Protein AF-A0A5J4XC75-F1 (afdb_monomer)

Secondary structure (DSSP, 8-state):
-----------------------------------HHHHHHHHHHHHHHHH-------SHHHHHHHHHHHHHT-SS-HHHHHHHHHHHHHHHHHHHHGGGS-TT-HHHHHHHHHHHHHHHHHHHHHHHHHHHHHHHHHHTT--PPTT-----TTHHHHHHHHHHHHHHHHHHTTS-THHHHHHHHHHTT--HHHHHHHHHHHHHHHHHHHHHHHHHTT-S-HHHHHHHHHHHHHHHHHHHHHHHHHHHHH--HHHHHHHHHHHHHHHHHHHHHHHHHHHHHHHHTT-TT----S----

Foldseek 3Di:
DDDDDDDDDDDDDDDDDDDDDDDDDDDDDDDDPDDPVVVVVVVVVVVVCVVDPPDPQPDPLSVVLVVVVVQVPPPDNVVVVVLVVVLLVLVLCLLLVLVVDDPPDPVNVVSVCVNVVVVVVSLVVVLVVVQVVLVSCVVSPNDDDFQDQRSDPVCSVVVVVVLVVLQVVCVVVVNHSLVVQQVVSVVSRHDSVVSVVVSVVVCVSVVVSVLVSCVSVVPDDPVVSVVVVVVVVVVVVVVVVVVVVVCVVPVDPVVVVVVVVVVVVVVVVVVVVVVVVVVVVCVVVVVPPPDPPPDDDD

Sequence (298 aa):
SEQAEPHSPVLTLHRLSQGAGLPASDAPPSSELVPADADLQNSFSRYEQTGVSQQRPSTPEEKHLQQLLAKESKQVPPAKLGILLLLFAGVLATDLGKDYVRCNSVAYWGIVLSIIPFILVITLAVRAHLVKKFHKQAGAGYCWQEGDIQWTERNSLVYPAVSSLAGLVAGMFGVGGGIVKGPLMLEMGVLPDVAAATSATMILFTSASASLVYLSFGGISADYAVALLLLGFVVTLAGQGSTYWLMSRLQRRSVVIIAMASLMLLATAVMYYESIITFLNALHHHTLTERGHVCTHR

pLDDT: mean 72.09, std 20.01, range [24.17, 95.19]

Solvent-accessible surface area (backbone atoms only — not comparable to full-atom values): 18051 Å² total; per-residue (Å²): 138,82,92,87,92,87,81,88,86,88,84,90,88,89,84,91,85,84,90,87,89,84,85,93,79,84,87,83,80,95,85,76,90,73,62,74,63,58,58,51,53,51,49,49,53,48,51,52,49,75,73,50,76,86,65,77,69,84,48,77,54,50,50,51,38,52,53,50,51,63,55,66,68,42,93,72,51,65,70,62,52,50,54,52,50,49,52,49,50,52,54,42,49,46,59,54,50,48,74,83,38,62,85,91,35,73,66,34,53,46,46,64,55,47,51,55,61,53,52,49,53,50,50,52,53,51,41,56,51,47,39,57,48,39,55,54,39,63,75,46,69,61,83,80,58,94,42,63,82,77,53,42,81,64,52,55,51,50,54,58,51,53,53,48,54,51,35,51,53,24,54,75,70,68,69,47,50,64,73,59,49,54,59,52,39,49,75,71,47,32,50,65,70,60,50,49,55,52,50,53,54,50,49,52,53,54,51,50,43,51,52,52,46,48,56,70,68,60,80,55,59,68,68,58,55,50,52,51,49,54,52,50,49,52,52,48,52,50,50,53,49,52,49,51,53,51,46,72,74,63,78,46,78,67,54,60,56,52,53,52,51,52,52,52,51,50,52,50,51,53,52,50,51,52,50,49,53,53,49,54,52,35,62,75,66,72,54,84,76,72,71,82,64,93,73,75,82,130

Radius of gyration: 30.94 Å; Cα contacts (8 Å, |Δi|>4): 101; chains: 1; bounding box: 52×92×94 Å

Mean predicted aligned error: 15.45 Å

Structure (mmCIF, N/CA/C/O backbone):
data_AF-A0A5J4XC75-F1
#
_entry.id   AF-A0A5J4XC75-F1
#
loop_
_atom_site.group_PDB
_atom_site.id
_atom_site.type_symbol
_atom_site.label_atom_id
_atom_site.label_alt_id
_atom_site.label_comp_id
_atom_site.label_asym_id
_atom_site.label_entity_id
_atom_site.label_seq_id
_atom_site.pdbx_PDB_ins_code
_atom_site.Cartn_x
_atom_site.Cartn_y
_atom_site.Cartn_z
_atom_site.occupancy
_atom_site.B_iso_or_equiv
_atom_site.auth_seq_id
_atom_site.auth_comp_id
_atom_site.auth_asym_id
_atom_site.auth_atom_id
_atom_site.pdbx_PDB_model_num
ATOM 1 N N . SER A 1 1 ? -14.904 77.341 22.911 1.00 31.95 1 SER A N 1
ATOM 2 C CA . SER A 1 1 ? -15.398 76.937 21.583 1.00 31.95 1 SER A CA 1
ATOM 3 C C . SER A 1 1 ? -14.521 75.787 21.125 1.00 31.95 1 SER A C 1
ATOM 5 O O . SER A 1 1 ? -13.315 75.950 21.137 1.00 31.95 1 SER A O 1
ATOM 7 N N . GLU A 1 2 ? -14.965 74.580 20.809 1.00 29.48 2 GLU A N 1
ATOM 8 C CA . GLU A 1 2 ? -16.278 73.950 20.638 1.00 29.48 2 GLU A CA 1
ATOM 9 C C . GLU A 1 2 ? -16.020 72.413 20.626 1.00 29.48 2 GLU A C 1
ATOM 11 O O . GLU A 1 2 ? -14.868 71.993 20.527 1.00 29.48 2 GLU A O 1
ATOM 16 N N . GLN A 1 3 ? -17.064 71.595 20.791 1.00 27.41 3 GLN A N 1
ATOM 17 C CA . GLN A 1 3 ? -17.101 70.130 21.028 1.00 27.41 3 GLN A CA 1
ATOM 18 C C . GLN A 1 3 ? -16.410 69.185 20.011 1.00 27.41 3 GLN A C 1
ATOM 20 O O . GLN A 1 3 ? -16.396 69.495 18.825 1.00 27.41 3 GLN A O 1
ATOM 25 N N . ALA A 1 4 ? -16.018 67.965 20.457 1.00 28.94 4 ALA A N 1
ATOM 26 C CA . ALA A 1 4 ? -16.587 66.664 20.004 1.00 28.94 4 ALA A CA 1
ATOM 27 C C . ALA A 1 4 ? -15.940 65.390 20.646 1.00 28.94 4 ALA A C 1
ATOM 29 O O . ALA A 1 4 ? -14.729 65.220 20.604 1.00 28.94 4 ALA A O 1
ATOM 30 N N . GLU A 1 5 ? -16.824 64.524 21.178 1.00 30.95 5 GLU A N 1
ATOM 31 C CA . GLU A 1 5 ? -16.833 63.062 21.484 1.00 30.95 5 GLU A CA 1
ATOM 32 C C . GLU A 1 5 ? -15.743 62.267 22.268 1.00 30.95 5 GLU A C 1
ATOM 34 O O . GLU A 1 5 ? -14.555 62.567 22.184 1.00 30.95 5 GLU A O 1
ATOM 39 N N . PRO A 1 6 ? -16.144 61.208 23.037 1.00 36.56 6 PRO A N 1
ATOM 40 C CA . PRO A 1 6 ? -15.339 60.606 24.107 1.00 36.56 6 PRO A CA 1
ATOM 41 C C . PRO A 1 6 ? -14.957 59.112 23.941 1.00 36.56 6 PRO A C 1
ATOM 43 O O . PRO A 1 6 ? -15.560 58.338 23.201 1.00 36.56 6 PRO A O 1
ATOM 46 N N . HIS A 1 7 ? -13.954 58.712 24.730 1.00 28.23 7 HIS A N 1
ATOM 47 C CA . HIS A 1 7 ? -13.399 57.363 24.901 1.00 28.23 7 HIS A CA 1
ATOM 48 C C . HIS A 1 7 ? -14.163 56.492 25.941 1.00 28.23 7 HIS A C 1
ATOM 50 O O . HIS A 1 7 ? -14.820 57.020 26.834 1.00 28.23 7 HIS A O 1
ATOM 56 N N . SER A 1 8 ? -14.001 55.159 25.823 1.00 27.62 8 SER A N 1
ATOM 57 C CA . SER A 1 8 ? -14.309 54.020 26.741 1.00 27.62 8 SER A CA 1
ATOM 58 C C . SER A 1 8 ? -13.960 54.211 28.243 1.00 27.62 8 SER A C 1
ATOM 60 O O . SER A 1 8 ? -13.335 55.219 28.562 1.00 27.62 8 SER A O 1
ATOM 62 N N . PRO A 1 9 ? -14.131 53.221 29.172 1.00 39.16 9 PRO A N 1
ATOM 63 C CA . PRO A 1 9 ? -14.909 51.960 29.215 1.00 39.16 9 PRO A CA 1
ATOM 64 C C . PRO A 1 9 ? -15.831 51.836 30.468 1.00 39.16 9 PRO A C 1
ATOM 66 O O . PRO A 1 9 ? -15.693 52.561 31.450 1.00 39.16 9 PRO A O 1
ATOM 69 N N . VAL A 1 10 ? -16.751 50.861 30.468 1.00 30.03 10 VAL A N 1
ATOM 70 C CA . VAL A 1 10 ? -17.743 50.624 31.540 1.00 30.03 10 VAL A CA 1
ATOM 71 C C . VAL A 1 10 ? -17.295 49.530 32.520 1.00 30.03 10 VAL A C 1
ATOM 73 O O . VAL A 1 10 ? -17.046 48.386 32.146 1.00 30.03 10 VAL A O 1
ATOM 76 N N . LEU A 1 11 ? -17.238 49.931 33.791 1.00 31.02 11 LEU A N 1
ATOM 77 C CA . LEU A 1 11 ? -17.169 49.144 35.024 1.00 31.02 11 LEU A CA 1
ATOM 78 C C . LEU A 1 11 ? -18.590 48.687 35.434 1.00 31.02 11 LEU A C 1
ATOM 80 O O . LEU A 1 11 ? -19.562 49.301 34.998 1.00 31.02 11 LEU A O 1
ATOM 84 N N . THR A 1 12 ? -18.688 47.744 36.383 1.00 30.19 12 THR A N 1
ATOM 85 C CA . THR A 1 12 ? -19.736 47.584 37.435 1.00 30.19 12 THR A CA 1
ATOM 86 C C . THR A 1 12 ? -20.436 46.219 37.428 1.00 30.19 12 THR A C 1
ATOM 88 O O . THR A 1 12 ? -21.277 45.962 36.578 1.00 30.19 12 THR A O 1
ATOM 91 N N . LEU A 1 13 ? -20.181 45.394 38.456 1.00 30.31 13 LEU A N 1
ATOM 92 C CA . LEU A 1 13 ? -21.242 44.930 39.370 1.00 30.31 13 LEU A CA 1
ATOM 93 C C . LEU A 1 13 ? -20.673 44.172 40.578 1.00 30.31 13 LEU A C 1
ATOM 95 O O . LEU A 1 13 ? -20.454 42.966 40.576 1.00 30.31 13 LEU A O 1
ATOM 99 N N . HIS A 1 14 ? -20.474 44.947 41.641 1.00 28.53 14 HIS A N 1
ATOM 100 C CA . HIS A 1 14 ? -20.338 44.517 43.023 1.00 28.53 14 HIS A CA 1
ATOM 101 C C . HIS A 1 14 ? -21.704 44.735 43.687 1.00 28.53 14 HIS A C 1
ATOM 103 O O . HIS A 1 14 ? -22.155 45.878 43.720 1.00 28.53 14 HIS A O 1
ATOM 109 N N . ARG A 1 15 ? -22.352 43.670 44.180 1.00 29.06 15 ARG A N 1
ATOM 110 C CA . ARG A 1 15 ? -23.374 43.620 45.258 1.00 29.06 15 ARG A CA 1
ATOM 111 C C . ARG A 1 15 ? -24.341 42.470 44.995 1.00 29.06 15 ARG A C 1
ATOM 113 O O . ARG A 1 15 ? -25.255 42.645 44.211 1.00 29.06 15 ARG A O 1
ATOM 120 N N . LEU A 1 16 ? -24.188 41.370 45.726 1.00 29.28 16 LEU A N 1
ATOM 121 C CA . LEU A 1 16 ? -25.286 40.661 46.396 1.00 29.28 16 LEU A CA 1
ATOM 122 C C . LEU A 1 16 ? -24.654 39.786 47.493 1.00 29.28 16 LEU A C 1
ATOM 124 O O . LEU A 1 16 ? -24.304 38.633 47.280 1.00 29.28 16 LEU A O 1
ATOM 128 N N . SER A 1 17 ? -24.449 40.386 48.665 1.00 29.89 17 SER A N 1
ATOM 129 C CA . SER A 1 17 ? -24.145 39.688 49.915 1.00 29.89 17 SER A CA 1
ATOM 130 C C . SER A 1 17 ? -24.965 40.360 51.008 1.00 29.89 17 SER A C 1
ATOM 132 O O . SER A 1 17 ? -24.701 41.515 51.339 1.00 29.89 17 SER A O 1
ATOM 134 N N . GLN A 1 18 ? -25.990 39.660 51.501 1.00 29.69 18 GLN A N 1
ATOM 135 C CA . GLN A 1 18 ? -26.520 39.789 52.860 1.00 29.69 18 GLN A CA 1
ATOM 136 C C . GLN A 1 18 ? -27.475 38.621 53.175 1.00 29.69 18 GLN A C 1
ATOM 138 O O . GLN A 1 18 ? -28.507 38.472 52.531 1.00 29.69 18 GLN A O 1
ATOM 143 N N . GLY A 1 19 ? -27.126 37.858 54.218 1.00 25.52 19 GLY A N 1
ATOM 144 C CA . GLY A 1 19 ? -28.068 37.406 55.249 1.00 25.52 19 GLY A CA 1
ATOM 145 C C . GLY A 1 19 ? -28.664 35.996 55.153 1.00 25.52 19 GLY A C 1
ATOM 146 O O . GLY A 1 19 ? -29.695 35.821 54.521 1.00 25.52 19 GLY A O 1
ATOM 147 N N . ALA A 1 20 ? -28.097 35.043 55.906 1.00 30.00 20 ALA A N 1
ATOM 148 C CA . ALA A 1 20 ? -28.812 34.147 56.840 1.00 30.00 20 ALA A CA 1
ATOM 149 C C . ALA A 1 20 ? -27.798 33.192 57.507 1.00 30.00 20 ALA A C 1
ATOM 151 O O . ALA A 1 20 ? -27.082 32.474 56.817 1.00 30.00 20 ALA A O 1
ATOM 152 N N . GLY A 1 21 ? -27.686 33.238 58.839 1.00 24.17 21 GLY A N 1
ATOM 153 C CA . GLY A 1 21 ? -26.683 32.500 59.619 1.00 24.17 21 GLY A CA 1
ATOM 154 C C . GLY A 1 21 ? -27.161 31.171 60.211 1.00 24.17 21 GLY A C 1
ATOM 155 O O . GLY A 1 21 ? -28.353 30.886 60.154 1.00 24.17 21 GLY A O 1
ATOM 156 N N . LEU A 1 22 ? -26.208 30.412 60.787 1.00 27.11 22 LEU A N 1
ATOM 157 C CA . LEU A 1 22 ? -26.272 29.446 61.920 1.00 27.11 22 LEU A CA 1
ATOM 158 C C . LEU A 1 22 ? -25.009 28.529 61.908 1.00 27.11 22 LEU A C 1
ATOM 160 O O . LEU A 1 22 ? -24.337 28.476 60.882 1.00 27.11 22 LEU A O 1
ATOM 164 N N . PRO A 1 23 ? -24.611 27.875 63.024 1.00 34.16 23 PRO A N 1
ATOM 165 C CA . PRO A 1 23 ? -23.667 28.368 64.029 1.00 34.16 23 PRO A CA 1
ATOM 166 C C . PRO A 1 23 ? -22.318 27.606 64.057 1.00 34.16 23 PRO A C 1
ATOM 168 O O . PRO A 1 23 ? -22.129 26.586 63.403 1.00 34.16 23 PRO A O 1
ATOM 171 N N . ALA A 1 24 ? -21.376 28.125 64.848 1.00 36.81 24 ALA A N 1
ATOM 172 C CA . ALA A 1 24 ? -20.059 27.547 65.104 1.00 36.81 24 ALA A CA 1
ATOM 173 C C . ALA A 1 24 ? -20.116 26.251 65.940 1.00 36.81 24 ALA A C 1
ATOM 175 O O . ALA A 1 24 ? -20.829 26.207 66.940 1.00 36.81 24 ALA A O 1
ATOM 176 N N . SER A 1 25 ? -19.300 25.254 65.578 1.00 28.52 25 SER A N 1
ATOM 177 C CA . SER A 1 25 ? -18.786 24.225 66.495 1.00 28.52 25 SER A CA 1
ATOM 178 C C . SER A 1 25 ? -17.464 23.672 65.947 1.00 28.52 25 SER A C 1
ATOM 180 O O . SER A 1 25 ? -17.422 23.112 64.856 1.00 28.52 25 SER A O 1
ATOM 182 N N . ASP A 1 26 ? -16.408 23.896 66.724 1.00 26.55 26 ASP A N 1
ATOM 183 C CA . ASP A 1 26 ? -15.253 23.023 66.956 1.00 26.55 26 ASP A CA 1
ATOM 184 C C . ASP A 1 26 ? -14.354 22.593 65.784 1.00 26.55 26 ASP A C 1
ATOM 186 O O . ASP A 1 26 ? -14.615 21.653 65.037 1.00 26.55 26 ASP A O 1
ATOM 190 N N . ALA A 1 27 ? -13.179 23.224 65.739 1.00 33.72 27 ALA A N 1
ATOM 191 C CA . ALA A 1 27 ? -11.975 22.634 65.167 1.00 33.72 27 ALA A CA 1
ATOM 192 C C . ALA A 1 27 ? -11.398 21.561 66.110 1.00 33.72 27 ALA A C 1
ATOM 194 O O . ALA A 1 27 ? -11.366 21.767 67.326 1.00 33.72 27 ALA A O 1
ATOM 195 N N . PRO A 1 28 ? -10.832 20.477 65.557 1.00 33.53 28 PRO A N 1
ATOM 196 C CA . PRO A 1 28 ? -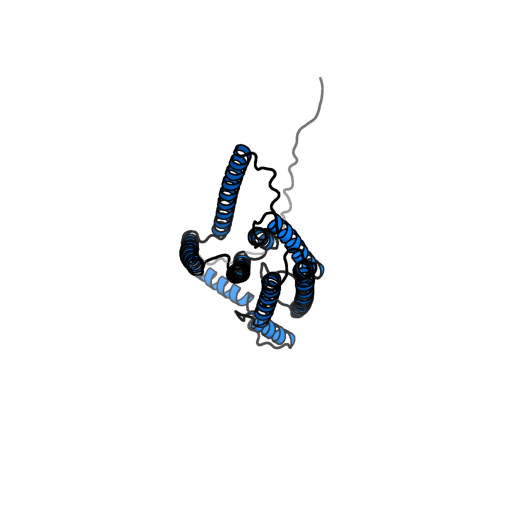9.607 19.907 66.119 1.00 33.53 28 PRO A CA 1
ATOM 197 C C . PRO A 1 28 ? -8.595 19.592 64.977 1.00 33.53 28 PRO A C 1
ATOM 199 O O . PRO A 1 28 ? -8.824 19.983 63.834 1.00 33.53 28 PRO A O 1
ATOM 202 N N . PRO A 1 29 ? -7.396 19.049 65.248 1.00 31.11 29 PRO A N 1
ATOM 203 C CA . PRO A 1 29 ? -6.154 19.809 65.210 1.00 31.11 29 PRO A CA 1
ATOM 204 C C . PRO A 1 29 ? -5.256 19.428 64.021 1.00 31.11 29 PRO A C 1
ATOM 206 O O . PRO A 1 29 ? -5.434 18.420 63.345 1.00 31.11 29 PRO A O 1
ATOM 209 N N . SER A 1 30 ? -4.218 20.231 63.814 1.00 32.50 30 SER A N 1
ATOM 210 C CA . SER A 1 30 ? -3.045 19.904 63.005 1.00 32.50 30 SER A CA 1
ATOM 211 C C . SER A 1 30 ? -2.385 18.587 63.440 1.00 32.50 30 SER A C 1
ATOM 213 O O . SER A 1 30 ? -1.922 18.511 64.577 1.00 32.50 30 SER A O 1
ATOM 215 N N . SER A 1 31 ? -2.289 17.595 62.547 1.00 29.83 31 SER A N 1
ATOM 216 C CA . SER A 1 31 ? -1.114 16.723 62.309 1.00 29.83 31 SER A CA 1
ATOM 217 C C . SER A 1 31 ? -1.502 15.453 61.538 1.00 29.83 31 SER A C 1
ATOM 219 O O . SER A 1 31 ? -2.140 14.573 62.085 1.00 29.83 31 SER A O 1
ATOM 221 N N . GLU A 1 32 ? -1.109 15.372 60.265 1.00 29.47 32 GLU A N 1
ATOM 222 C CA . GLU A 1 32 ? -0.373 14.239 59.674 1.00 29.47 32 GLU A CA 1
ATOM 223 C C . GLU A 1 32 ? -0.117 14.558 58.192 1.00 29.47 32 GLU A C 1
ATOM 225 O O . GLU A 1 32 ? -1.045 14.751 57.407 1.00 29.47 32 GLU A O 1
ATOM 230 N N . LEU A 1 33 ? 1.162 14.677 57.810 1.00 38.41 33 LEU A N 1
ATOM 231 C CA . LEU A 1 33 ? 1.561 14.657 56.403 1.00 38.41 33 LEU A CA 1
ATOM 232 C C . LEU A 1 33 ? 1.235 13.263 55.858 1.00 38.41 33 LEU A C 1
ATOM 234 O O . LEU A 1 33 ? 2.008 12.325 56.041 1.00 38.41 33 LEU A O 1
ATOM 238 N N . VAL A 1 34 ? 0.094 13.132 55.190 1.00 33.19 34 VAL A N 1
ATOM 239 C CA . VAL A 1 34 ? -0.216 11.952 54.381 1.00 33.19 34 VAL A CA 1
ATOM 240 C C . VAL A 1 34 ? 0.634 12.044 53.104 1.00 33.19 34 VAL A C 1
ATOM 242 O O . VAL A 1 34 ? 0.571 13.067 52.417 1.00 33.19 34 VAL A O 1
ATOM 245 N N . PRO A 1 35 ? 1.474 11.043 52.782 1.00 37.97 35 PRO A N 1
ATOM 246 C CA . PRO A 1 35 ? 2.296 11.081 51.577 1.00 37.97 35 PRO A CA 1
ATOM 247 C C . PRO A 1 35 ? 1.397 11.131 50.332 1.00 37.97 35 PRO A C 1
ATOM 249 O O . PRO A 1 35 ? 0.477 10.324 50.195 1.00 37.97 35 PRO A O 1
ATOM 252 N N . ALA A 1 36 ? 1.679 12.072 49.422 1.00 44.31 36 ALA A N 1
ATOM 253 C CA . ALA A 1 36 ? 0.948 12.298 48.162 1.00 44.31 36 ALA A CA 1
ATOM 254 C C . ALA A 1 36 ? 0.841 11.036 47.276 1.00 44.31 36 ALA A C 1
ATOM 256 O O . ALA A 1 36 ? -0.008 10.938 46.390 1.00 44.31 36 ALA A O 1
ATOM 257 N N . ASP A 1 37 ? 1.684 10.049 47.556 1.00 44.38 37 ASP A N 1
ATOM 258 C CA . ASP A 1 37 ? 1.780 8.762 46.884 1.00 44.38 37 ASP A CA 1
ATOM 259 C C . ASP A 1 37 ? 0.563 7.868 47.195 1.00 44.38 37 ASP A C 1
ATOM 261 O O . ASP A 1 37 ? 0.112 7.107 46.338 1.00 44.38 37 ASP A O 1
ATOM 265 N N . ALA A 1 38 ? -0.021 7.996 48.395 1.00 45.41 38 ALA A N 1
ATOM 266 C CA . ALA A 1 38 ? -1.177 7.206 48.814 1.00 45.41 38 ALA A CA 1
ATOM 267 C C . ALA A 1 38 ? -2.448 7.602 48.045 1.00 45.41 38 ALA A C 1
ATOM 269 O O . ALA A 1 38 ? -3.206 6.727 47.630 1.00 45.41 38 ALA A O 1
ATOM 270 N N . ASP A 1 39 ? -2.650 8.895 47.773 1.00 47.53 39 ASP A N 1
ATOM 271 C CA . ASP A 1 39 ? -3.772 9.383 46.960 1.00 47.53 39 ASP A CA 1
ATOM 272 C C . ASP A 1 39 ? -3.583 9.104 45.464 1.00 47.53 39 ASP A C 1
ATOM 274 O O . ASP A 1 39 ? -4.563 8.871 44.750 1.00 47.53 39 ASP A O 1
ATOM 278 N N . LEU A 1 40 ? -2.339 9.044 44.972 1.00 48.34 40 LEU A N 1
ATOM 279 C CA . LEU A 1 40 ? -2.066 8.626 43.596 1.00 48.34 40 LEU A CA 1
ATOM 280 C C . LEU A 1 40 ? -2.349 7.127 43.402 1.00 48.34 40 LEU A C 1
ATOM 282 O O . LEU A 1 40 ? -2.984 6.740 42.426 1.00 48.34 40 LEU A O 1
ATOM 286 N N . GLN A 1 41 ? -1.977 6.285 44.372 1.00 48.59 41 GLN A N 1
ATOM 287 C CA . GLN A 1 41 ? -2.297 4.854 44.358 1.00 48.59 41 GLN A CA 1
ATOM 288 C C . GLN A 1 41 ? -3.809 4.609 44.489 1.00 48.59 41 GLN A C 1
ATOM 290 O O . GLN A 1 41 ? -4.366 3.720 43.840 1.00 48.59 41 GLN A O 1
ATOM 295 N N . ASN A 1 42 ? -4.490 5.420 45.304 1.00 44.78 42 ASN A N 1
ATOM 296 C CA . ASN A 1 42 ? -5.932 5.332 45.520 1.00 44.78 42 ASN A CA 1
ATOM 297 C C . ASN A 1 42 ? -6.724 5.871 44.315 1.00 44.78 42 ASN A C 1
ATOM 299 O O . ASN A 1 42 ? -7.781 5.339 43.986 1.00 44.78 42 ASN A O 1
ATOM 303 N N . SER A 1 43 ? -6.201 6.871 43.597 1.00 46.56 43 SER A N 1
ATOM 304 C CA . SER A 1 43 ? -6.782 7.361 42.339 1.00 46.56 43 SER A CA 1
ATOM 305 C C . SER A 1 43 ? -6.507 6.427 41.162 1.00 46.56 43 SER A C 1
ATOM 307 O O . SER A 1 43 ? -7.415 6.235 40.360 1.00 46.56 43 SER A O 1
ATOM 309 N N . PHE A 1 44 ? -5.349 5.761 41.103 1.00 48.88 44 PHE A N 1
ATOM 310 C CA . PHE A 1 44 ? -5.091 4.691 40.131 1.00 48.88 44 PHE A CA 1
ATOM 311 C C . PHE A 1 44 ? -5.992 3.476 40.389 1.00 48.88 44 PHE A C 1
ATOM 313 O O . PHE A 1 44 ? -6.630 2.989 39.464 1.00 48.88 44 PHE A O 1
ATOM 320 N N . SER A 1 45 ? -6.162 3.073 41.655 1.00 43.19 45 SER A N 1
ATOM 321 C CA . SER A 1 45 ? -7.098 2.004 42.047 1.00 43.19 45 SER A CA 1
ATOM 322 C C . SER A 1 45 ? -8.559 2.379 41.763 1.00 43.19 45 SER A C 1
ATOM 324 O O . SER A 1 45 ? -9.352 1.536 41.346 1.00 43.19 45 SER A O 1
ATOM 326 N N . ARG A 1 46 ? -8.922 3.661 41.926 1.00 40.41 46 ARG A N 1
ATOM 327 C CA . ARG A 1 46 ? -10.251 4.190 41.579 1.00 40.41 46 ARG A CA 1
ATOM 328 C C . ARG A 1 46 ? -10.457 4.297 40.062 1.00 40.41 46 ARG A C 1
ATOM 330 O O . ARG A 1 46 ? -11.580 4.091 39.617 1.00 40.41 46 ARG A O 1
ATOM 337 N N . TYR A 1 47 ? -9.406 4.562 39.280 1.00 40.38 47 TYR A N 1
ATOM 338 C CA . TYR A 1 47 ? -9.440 4.560 37.809 1.00 40.38 47 TYR A CA 1
ATOM 339 C C . TYR A 1 47 ? -9.528 3.133 37.244 1.00 40.38 47 TYR A C 1
ATOM 341 O O . TYR A 1 47 ? -10.249 2.884 36.280 1.00 40.38 47 TYR A O 1
ATOM 349 N N . GLU A 1 48 ? -8.867 2.167 37.889 1.00 41.69 48 GLU A N 1
ATOM 350 C CA . GLU A 1 48 ? -9.004 0.741 37.572 1.00 41.69 48 GLU A CA 1
ATOM 351 C C . GLU A 1 48 ? -10.429 0.235 37.869 1.00 41.69 48 GLU A C 1
ATOM 353 O O . GLU A 1 48 ? -10.998 -0.531 37.092 1.00 41.69 48 GLU A O 1
ATOM 358 N N . GLN A 1 49 ? -11.061 0.740 38.936 1.00 40.81 49 GLN A N 1
ATOM 359 C CA . GLN A 1 49 ? -12.442 0.396 39.298 1.00 40.81 49 GLN A CA 1
ATOM 360 C C . GLN A 1 49 ? -13.515 1.072 38.432 1.00 40.81 49 GLN A C 1
ATOM 362 O O . GLN A 1 49 ? -14.565 0.471 38.204 1.00 40.81 49 GLN A O 1
ATOM 367 N N . THR A 1 50 ? -13.284 2.278 37.904 1.00 36.72 50 THR A N 1
ATOM 368 C CA . THR A 1 50 ? -14.217 2.907 36.950 1.00 36.72 50 THR A CA 1
ATOM 369 C C . THR A 1 50 ? -14.055 2.387 35.517 1.00 36.72 50 THR A C 1
ATOM 371 O O . THR A 1 50 ? -14.978 2.539 34.719 1.00 36.72 50 THR A O 1
ATOM 374 N N . GLY A 1 51 ? -12.936 1.725 35.197 1.00 39.34 51 GLY A N 1
ATOM 375 C CA . GLY A 1 51 ? -12.675 1.103 33.894 1.00 39.34 51 GLY A CA 1
ATOM 376 C C . GLY A 1 51 ? -13.083 -0.370 33.763 1.00 39.34 51 GLY A C 1
ATOM 377 O O . GLY A 1 51 ? -13.252 -0.850 32.643 1.00 39.34 51 GLY A O 1
ATOM 378 N N . VAL A 1 52 ? -13.275 -1.102 34.867 1.00 41.56 52 VAL A N 1
ATOM 379 C CA . VAL A 1 52 ? -13.711 -2.508 34.846 1.00 41.56 52 VAL A CA 1
ATOM 380 C C . VAL A 1 52 ? -14.638 -2.772 36.033 1.00 41.56 52 VAL A C 1
ATOM 382 O O . VAL A 1 52 ? -14.232 -3.259 37.085 1.00 41.56 52 VAL A O 1
ATOM 385 N N . SER A 1 53 ? -15.931 -2.493 35.860 1.00 34.12 53 SER A N 1
ATOM 386 C CA . SER A 1 53 ? -16.948 -3.091 36.727 1.00 34.12 53 SER A CA 1
ATOM 387 C C . SER A 1 53 ? -16.960 -4.601 36.484 1.00 34.12 53 SER A C 1
ATOM 389 O O . SER A 1 53 ? -17.523 -5.096 35.509 1.00 34.12 53 SER A O 1
ATOM 391 N N . GLN A 1 54 ? -16.301 -5.343 37.372 1.00 41.53 54 GLN A N 1
ATOM 392 C CA . GLN A 1 54 ? -16.283 -6.801 37.418 1.00 41.53 54 GLN A CA 1
ATOM 393 C C . GLN A 1 54 ? -17.625 -7.335 37.952 1.00 41.53 54 GLN A C 1
ATOM 395 O O . GLN A 1 54 ? -17.692 -8.016 38.973 1.00 41.53 54 GLN A O 1
ATOM 400 N N . GLN A 1 55 ? -18.724 -7.022 37.261 1.00 36.62 55 GLN A N 1
ATOM 401 C CA . GLN A 1 55 ? -19.987 -7.736 37.422 1.00 36.62 55 GLN A CA 1
ATOM 402 C C . GLN A 1 55 ? -19.908 -9.052 36.640 1.00 36.62 55 GLN A C 1
ATOM 404 O O . GLN A 1 55 ? -19.597 -9.095 35.450 1.00 36.62 55 GLN A O 1
ATOM 409 N N . ARG A 1 56 ? -20.169 -10.165 37.336 1.00 38.16 56 ARG A N 1
ATOM 410 C CA . ARG A 1 56 ? -20.383 -11.484 36.726 1.00 38.16 56 ARG A CA 1
ATOM 411 C C . ARG A 1 56 ? -21.537 -11.314 35.714 1.00 38.16 56 ARG A C 1
ATOM 413 O O . ARG A 1 56 ? -22.607 -10.895 36.148 1.00 38.16 56 ARG A O 1
ATOM 420 N N . PRO A 1 57 ? -21.346 -11.587 34.408 1.00 44.69 57 PRO A N 1
ATOM 421 C CA . PRO A 1 57 ? -22.254 -11.131 33.353 1.00 44.69 57 PRO A CA 1
ATOM 422 C C . PRO A 1 57 ? -23.635 -11.755 33.559 1.00 44.69 57 PRO A C 1
ATOM 424 O O . PRO A 1 57 ? -23.810 -12.975 33.433 1.00 44.69 57 PRO A O 1
ATOM 427 N N . SER A 1 58 ? -24.602 -10.927 33.937 1.00 47.97 58 SER A N 1
ATOM 428 C CA . SER A 1 58 ? -25.922 -11.382 34.383 1.00 47.97 58 SER A CA 1
ATOM 429 C C . SER A 1 58 ? -26.972 -11.251 33.280 1.00 47.97 58 SER A C 1
ATOM 431 O O . SER A 1 58 ? -27.935 -12.017 33.260 1.00 47.97 58 SER A O 1
ATOM 433 N N . THR A 1 59 ? -26.733 -10.390 32.287 1.00 59.44 59 THR A N 1
ATOM 434 C CA . THR A 1 59 ? -27.628 -10.183 31.141 1.00 59.44 59 THR A CA 1
ATOM 435 C C . THR A 1 59 ? -27.103 -10.836 29.845 1.00 59.44 59 THR A C 1
ATOM 437 O O . THR A 1 59 ? -25.891 -10.993 29.659 1.00 59.44 59 THR A O 1
ATOM 440 N N . PRO A 1 60 ? -27.990 -11.256 28.916 1.00 68.69 60 PRO A N 1
ATOM 441 C CA . PRO A 1 60 ? -27.595 -11.800 27.609 1.00 68.69 60 PRO A CA 1
ATOM 442 C C . PRO A 1 60 ? -26.724 -10.835 26.789 1.00 68.69 60 PRO A C 1
ATOM 444 O O . PRO A 1 60 ? -25.837 -11.280 26.059 1.00 68.69 60 PRO A O 1
ATOM 447 N N . GLU A 1 61 ? -26.951 -9.527 26.940 1.00 65.44 61 GLU A N 1
ATOM 448 C CA . GLU A 1 61 ? -26.201 -8.464 26.262 1.00 65.44 61 GLU A CA 1
ATOM 449 C C . GLU A 1 61 ? -24.765 -8.333 26.794 1.00 65.44 61 GLU A C 1
ATOM 451 O O . GLU A 1 61 ? -23.831 -8.299 25.993 1.00 65.44 61 GLU A O 1
ATOM 456 N N . GLU A 1 62 ? -24.546 -8.399 28.114 1.00 67.50 62 GLU A N 1
ATOM 457 C CA . GLU A 1 62 ? -23.198 -8.394 28.714 1.00 67.50 62 GLU A CA 1
ATOM 458 C C . GLU A 1 62 ? -22.362 -9.603 28.277 1.00 67.50 62 GLU A C 1
ATOM 460 O O . GLU A 1 62 ? -21.177 -9.470 27.964 1.00 67.50 62 GLU A O 1
ATOM 465 N N . LYS A 1 63 ? -22.974 -10.793 28.190 1.00 72.56 63 LYS A N 1
ATOM 466 C CA . LYS A 1 63 ? -22.291 -11.990 27.666 1.00 72.56 63 LYS A CA 1
ATOM 467 C C . LYS A 1 63 ? -21.910 -11.820 26.195 1.00 72.56 63 LYS A C 1
ATOM 469 O O . LYS A 1 63 ? -20.834 -12.261 25.791 1.00 72.56 63 LYS A O 1
ATOM 474 N N . HIS A 1 64 ? -22.767 -11.184 25.394 1.00 74.81 64 HIS A N 1
ATOM 475 C CA . HIS A 1 64 ? -22.474 -10.899 23.990 1.00 74.81 64 HIS A CA 1
ATOM 476 C C . HIS A 1 64 ? -21.325 -9.891 23.840 1.00 74.81 64 HIS A C 1
ATOM 478 O O . HIS A 1 64 ? -20.423 -10.105 23.028 1.00 74.81 64 HIS A O 1
ATOM 484 N N . LEU A 1 65 ? -21.306 -8.844 24.668 1.00 74.06 65 LEU A N 1
ATOM 485 C CA . LEU A 1 65 ? -20.238 -7.847 24.703 1.00 74.06 65 LEU A CA 1
ATOM 486 C C . LEU A 1 65 ? -18.898 -8.454 25.145 1.00 74.06 65 LEU A C 1
ATOM 488 O O . LEU A 1 65 ? -17.882 -8.240 24.486 1.00 74.06 65 LEU A O 1
ATOM 492 N N . GLN A 1 66 ? -18.888 -9.293 26.186 1.00 72.81 66 GLN A N 1
ATOM 493 C CA . GLN A 1 66 ? -17.679 -10.010 26.613 1.00 72.81 66 GLN A CA 1
ATOM 494 C C . GLN A 1 66 ? -17.148 -10.954 25.525 1.00 72.81 66 GLN A C 1
ATOM 496 O O . GLN A 1 66 ? -15.939 -11.042 25.314 1.00 72.81 66 GLN A O 1
ATOM 501 N N . GLN A 1 67 ? -18.032 -11.622 24.776 1.00 75.56 67 GLN A N 1
ATOM 502 C CA . GLN A 1 67 ? -17.631 -12.427 23.619 1.00 75.56 67 GLN A CA 1
ATOM 503 C C . GLN A 1 67 ? -17.068 -11.581 22.469 1.00 75.56 67 GLN A C 1
ATOM 505 O O . GLN A 1 67 ? -16.163 -12.039 21.768 1.00 75.56 67 GLN A O 1
ATOM 510 N N . LEU A 1 68 ? -17.595 -10.373 22.247 1.00 74.00 68 LEU A N 1
ATOM 511 C CA . LEU A 1 68 ? -17.065 -9.427 21.261 1.00 74.00 68 LEU A CA 1
ATOM 512 C C . LEU A 1 68 ? -15.662 -8.955 21.663 1.00 74.00 68 LEU A C 1
ATOM 514 O O . LEU A 1 68 ? -14.742 -9.056 20.853 1.00 74.00 68 LEU A O 1
ATOM 518 N N . LEU A 1 69 ? -15.473 -8.545 22.918 1.00 72.06 69 LEU A N 1
ATOM 519 C CA . LEU A 1 69 ? -14.179 -8.117 23.457 1.00 72.06 69 LEU A CA 1
ATOM 520 C C . LEU A 1 69 ? -13.135 -9.242 23.401 1.00 72.06 69 LEU A C 1
ATOM 522 O O . LEU A 1 69 ? -12.033 -9.030 22.904 1.00 72.06 69 LEU A O 1
ATOM 526 N N . ALA A 1 70 ? -13.497 -10.466 23.799 1.00 74.69 70 ALA A N 1
ATOM 527 C CA . ALA A 1 70 ? -12.607 -11.629 23.719 1.00 74.69 70 ALA A CA 1
ATOM 528 C C . ALA A 1 70 ? -12.230 -12.010 22.272 1.00 74.69 70 ALA A C 1
ATOM 530 O O . ALA A 1 70 ? -11.172 -12.594 22.029 1.00 74.69 70 ALA A O 1
ATOM 531 N N . LYS A 1 71 ? -13.085 -11.697 21.287 1.00 72.69 71 LYS A N 1
ATOM 532 C CA . LYS A 1 71 ? -12.758 -11.863 19.863 1.00 72.69 71 LYS A CA 1
ATOM 533 C C . LYS A 1 71 ? -11.827 -10.767 19.351 1.00 72.69 71 LYS A C 1
ATOM 535 O O . LYS A 1 71 ? -10.943 -11.086 18.559 1.00 72.69 71 LYS A O 1
ATOM 540 N N . GLU A 1 72 ? -12.012 -9.518 19.777 1.00 71.94 72 GLU A N 1
ATOM 541 C CA . GLU A 1 72 ? -11.138 -8.402 19.385 1.00 71.94 72 GLU A CA 1
ATOM 542 C C . GLU A 1 72 ? -9.770 -8.449 20.082 1.00 71.94 72 GLU A C 1
ATOM 544 O O . GLU A 1 72 ? -8.787 -8.046 19.471 1.00 71.94 72 GLU A O 1
ATOM 549 N N . SER A 1 73 ? -9.665 -9.011 21.294 1.00 67.88 73 SER A N 1
ATOM 550 C CA . SER A 1 73 ? -8.384 -9.135 22.013 1.00 67.88 73 SER A CA 1
ATOM 551 C C . SER A 1 73 ? -7.404 -10.117 21.358 1.00 67.88 73 SER A C 1
ATOM 553 O O . SER A 1 73 ? -6.229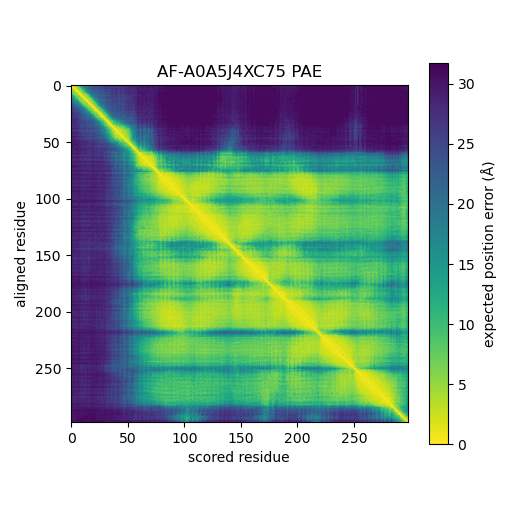 -10.160 21.729 1.00 67.88 73 SER A O 1
ATOM 555 N N . LYS A 1 74 ? -7.855 -10.941 20.403 1.00 74.25 74 LYS A N 1
ATOM 556 C CA . LYS A 1 74 ? -6.955 -11.841 19.680 1.00 74.25 74 LYS A CA 1
ATOM 557 C C . LYS A 1 74 ? -5.994 -11.019 18.827 1.00 74.25 74 LYS A C 1
ATOM 559 O O . LYS A 1 74 ? -6.400 -10.427 17.832 1.00 74.25 74 LYS A O 1
ATOM 564 N N . GLN A 1 75 ? -4.711 -11.090 19.182 1.00 67.62 75 GLN A N 1
ATOM 565 C CA . GLN A 1 75 ? -3.603 -10.380 18.531 1.00 67.62 75 GLN A CA 1
ATOM 566 C C . GLN A 1 75 ? -3.571 -10.558 17.001 1.00 67.62 75 GLN A C 1
ATOM 568 O O . GLN A 1 75 ? -3.194 -9.645 16.274 1.00 67.62 75 GLN A O 1
ATOM 573 N N . VAL A 1 76 ? -4.001 -11.723 16.505 1.00 71.75 76 VAL A N 1
ATOM 574 C CA . VAL A 1 76 ? -4.111 -12.037 15.074 1.00 71.75 76 VAL A CA 1
ATOM 575 C C . VAL A 1 76 ? -5.495 -12.606 14.762 1.00 71.75 76 VAL A C 1
ATOM 577 O O . VAL A 1 76 ? -5.726 -13.806 14.923 1.00 71.75 76 VAL A O 1
ATOM 580 N N . PRO A 1 77 ? -6.451 -11.774 14.316 1.00 76.06 77 PRO A N 1
ATOM 581 C CA . PRO A 1 77 ? -7.748 -12.255 13.862 1.00 76.06 77 PRO A CA 1
ATOM 582 C C . PRO A 1 77 ? -7.595 -12.930 12.482 1.00 76.06 77 PRO A C 1
ATOM 584 O O . PRO A 1 77 ? -7.394 -12.231 11.481 1.00 76.06 77 PRO A O 1
ATOM 587 N N . PRO A 1 78 ? -7.726 -14.271 12.378 1.00 78.12 78 PRO A N 1
ATOM 588 C CA . PRO A 1 78 ? -7.377 -15.019 11.163 1.00 78.12 78 PRO A CA 1
ATOM 589 C C . PRO A 1 78 ? -8.244 -14.638 9.959 1.00 78.12 78 PRO A C 1
ATOM 591 O O . PRO A 1 78 ? -7.781 -14.672 8.825 1.00 78.12 78 PRO A O 1
ATOM 594 N N . ALA A 1 79 ? -9.483 -14.196 10.195 1.00 80.19 79 ALA A N 1
ATOM 595 C CA . ALA A 1 79 ? -10.368 -13.720 9.136 1.00 80.19 79 ALA A CA 1
ATOM 596 C C . ALA A 1 79 ? -9.862 -12.420 8.482 1.00 80.19 79 ALA A C 1
ATOM 598 O O . ALA A 1 79 ? -9.922 -12.291 7.262 1.00 80.19 79 ALA A O 1
ATOM 599 N N . LYS A 1 80 ? -9.331 -11.467 9.269 1.00 83.56 80 LYS A N 1
ATOM 600 C CA . LYS A 1 80 ? -8.784 -10.208 8.727 1.00 83.56 80 LYS A CA 1
ATOM 601 C C . LYS A 1 80 ? -7.501 -10.487 7.934 1.00 83.56 80 LYS A C 1
ATOM 603 O O . LYS A 1 80 ? -7.328 -9.947 6.846 1.00 83.56 80 LYS A O 1
ATOM 608 N N . LEU A 1 81 ? -6.652 -11.383 8.445 1.00 85.88 81 LEU A N 1
ATOM 609 C CA . LEU A 1 81 ? -5.439 -11.822 7.752 1.00 85.88 81 LEU A CA 1
ATOM 610 C C . LEU A 1 81 ? -5.761 -12.558 6.442 1.00 85.88 81 LEU A C 1
ATOM 612 O O . LEU A 1 81 ? -5.125 -12.295 5.429 1.00 85.88 81 LEU A O 1
ATOM 616 N N . GLY A 1 82 ? -6.783 -13.420 6.433 1.00 87.19 82 GLY A N 1
ATOM 617 C CA . GLY A 1 82 ? -7.232 -14.115 5.225 1.00 87.19 82 GLY A CA 1
ATOM 618 C C . GLY A 1 82 ? -7.694 -13.161 4.120 1.00 87.19 82 GLY A C 1
ATOM 619 O O . GLY A 1 82 ? -7.311 -13.335 2.968 1.00 87.19 82 GLY A O 1
ATOM 620 N N . ILE A 1 83 ? -8.451 -12.111 4.466 1.00 85.38 83 ILE A N 1
ATOM 621 C CA . ILE A 1 83 ? -8.866 -11.073 3.503 1.00 85.38 83 ILE A CA 1
ATOM 622 C C . ILE A 1 83 ? -7.647 -10.321 2.951 1.00 85.38 83 ILE A C 1
ATOM 624 O O . ILE A 1 83 ? -7.571 -10.075 1.749 1.00 85.38 83 ILE A O 1
ATOM 628 N N . LEU A 1 84 ? -6.682 -9.984 3.812 1.00 87.12 84 LEU A N 1
ATOM 629 C CA . LEU A 1 84 ? -5.454 -9.296 3.411 1.00 87.12 84 LEU A CA 1
ATOM 630 C C . LEU A 1 84 ? -4.606 -10.145 2.452 1.00 87.12 84 LEU A C 1
ATOM 632 O O . LEU A 1 84 ? -4.161 -9.643 1.423 1.00 87.12 84 LEU A O 1
ATOM 636 N N . LEU A 1 85 ? -4.436 -11.436 2.752 1.00 89.75 85 LEU A N 1
ATOM 637 C CA . LEU A 1 85 ? -3.719 -12.383 1.895 1.00 89.75 85 LEU A CA 1
ATOM 638 C C . LEU A 1 85 ? -4.437 -12.623 0.565 1.00 89.75 85 LEU A C 1
ATOM 640 O O . LEU A 1 85 ? -3.780 -12.720 -0.466 1.00 89.75 85 LEU A O 1
ATOM 644 N N . LEU A 1 86 ? -5.771 -12.681 0.567 1.00 89.12 86 LEU A N 1
ATOM 645 C CA . LEU A 1 86 ? -6.565 -12.807 -0.655 1.00 89.12 86 LEU A CA 1
ATOM 646 C C . LEU A 1 86 ? -6.398 -11.583 -1.559 1.00 89.12 86 LEU A C 1
ATOM 648 O O . LEU A 1 86 ? -6.207 -11.731 -2.765 1.00 89.12 86 LEU A O 1
ATOM 652 N N . LEU A 1 87 ? -6.434 -10.379 -0.981 1.00 88.00 87 LEU A N 1
ATOM 653 C CA . LEU A 1 87 ? -6.197 -9.141 -1.721 1.00 88.00 87 LEU A CA 1
ATOM 654 C C . LEU A 1 87 ? -4.778 -9.115 -2.305 1.00 88.00 87 LEU A C 1
ATOM 656 O O . LEU A 1 87 ? -4.610 -8.824 -3.486 1.00 88.00 87 LEU A O 1
ATOM 660 N N . PHE A 1 88 ? -3.776 -9.478 -1.501 1.00 90.12 88 PHE A N 1
ATOM 661 C CA . PHE A 1 88 ? -2.387 -9.591 -1.942 1.00 90.12 88 PHE A CA 1
ATOM 662 C C . PHE A 1 88 ? -2.224 -10.592 -3.094 1.00 90.12 88 PHE A C 1
ATOM 664 O O . PHE A 1 88 ? -1.647 -10.248 -4.121 1.00 90.12 88 PHE A O 1
ATOM 671 N N . ALA A 1 89 ? -2.778 -11.800 -2.963 1.00 90.62 89 ALA A N 1
ATOM 672 C CA . ALA A 1 89 ? -2.695 -12.834 -3.989 1.00 90.62 89 ALA A CA 1
ATOM 673 C C . ALA A 1 89 ? -3.377 -12.411 -5.298 1.00 90.62 89 ALA A C 1
ATOM 675 O O . ALA A 1 89 ? -2.848 -12.685 -6.371 1.00 90.62 89 ALA A O 1
ATOM 676 N N . GLY A 1 90 ? -4.521 -11.722 -5.223 1.00 89.06 90 GLY A N 1
ATOM 677 C CA . GLY A 1 90 ? -5.214 -11.218 -6.408 1.00 89.06 90 GLY A CA 1
ATOM 678 C C . GLY A 1 90 ? -4.418 -10.146 -7.152 1.00 89.06 90 GLY A C 1
ATOM 679 O O . GLY A 1 90 ? -4.257 -10.246 -8.366 1.00 89.06 90 GLY A O 1
ATOM 680 N N . VAL A 1 91 ? -3.865 -9.163 -6.431 1.00 88.38 91 VAL A N 1
ATOM 681 C CA . VAL A 1 91 ? -3.003 -8.126 -7.028 1.00 88.38 91 VAL A CA 1
ATOM 682 C C . VAL A 1 91 ? -1.763 -8.762 -7.656 1.00 88.38 91 VAL A C 1
ATOM 684 O O . VAL A 1 91 ? -1.491 -8.549 -8.837 1.00 88.38 91 VAL A O 1
ATOM 687 N N . LEU A 1 92 ? -1.077 -9.630 -6.912 1.00 90.19 92 LEU A N 1
ATOM 688 C CA . LEU A 1 92 ? 0.096 -10.346 -7.400 1.00 90.19 92 LEU A CA 1
ATOM 689 C C . LEU A 1 92 ? -0.218 -11.176 -8.654 1.00 90.19 92 LEU A C 1
ATOM 691 O O . LEU A 1 92 ? 0.537 -11.133 -9.619 1.00 90.19 92 LEU A O 1
ATOM 695 N N . ALA A 1 93 ? -1.343 -11.895 -8.680 1.00 89.44 93 ALA A N 1
ATOM 696 C CA . ALA A 1 93 ? -1.756 -12.671 -9.846 1.00 89.44 93 ALA A CA 1
ATOM 697 C C . ALA A 1 93 ? -1.999 -11.782 -11.075 1.00 89.44 93 ALA A C 1
ATOM 699 O O . ALA A 1 93 ? -1.603 -12.154 -12.179 1.00 89.44 93 ALA A O 1
ATOM 700 N N . THR A 1 94 ? -2.603 -10.599 -10.902 1.00 86.44 94 THR A N 1
ATOM 701 C CA . THR A 1 94 ? -2.765 -9.646 -12.012 1.00 86.44 94 THR A CA 1
ATOM 702 C C . THR A 1 94 ? -1.435 -9.077 -12.497 1.00 86.44 94 THR A C 1
ATOM 704 O O . THR A 1 94 ? -1.277 -8.875 -13.697 1.00 86.44 94 THR A O 1
ATOM 707 N N . ASP A 1 95 ? -0.466 -8.852 -11.607 1.00 87.31 95 ASP A N 1
ATOM 708 C CA . ASP A 1 95 ? 0.851 -8.344 -11.994 1.00 87.31 95 ASP A CA 1
ATOM 709 C C . ASP A 1 95 ? 1.697 -9.404 -12.704 1.00 87.31 95 ASP A C 1
ATOM 711 O O . ASP A 1 95 ? 2.264 -9.117 -13.755 1.00 87.31 95 ASP A O 1
ATOM 715 N N . LEU A 1 96 ? 1.703 -10.643 -12.207 1.00 87.69 96 LEU A N 1
ATOM 716 C CA . LEU A 1 96 ? 2.366 -11.773 -12.868 1.00 87.69 96 LEU A CA 1
ATOM 717 C C . LEU A 1 96 ? 1.688 -12.140 -14.195 1.00 87.69 96 LEU A C 1
ATOM 719 O O . LEU A 1 96 ? 2.349 -12.513 -15.158 1.00 87.69 96 LEU A O 1
ATOM 723 N N . GLY A 1 97 ? 0.362 -12.001 -14.277 1.00 84.94 97 GLY A N 1
ATOM 724 C CA . GLY A 1 97 ? -0.401 -12.265 -15.496 1.00 84.94 97 GLY A CA 1
ATOM 725 C C . GLY A 1 97 ? 0.001 -11.372 -16.673 1.00 84.94 97 GLY A C 1
ATOM 726 O O . GLY A 1 97 ? -0.129 -11.793 -17.822 1.00 84.94 97 GLY A O 1
ATOM 727 N N . LYS A 1 98 ? 0.527 -10.166 -16.408 1.00 83.69 98 LYS A N 1
ATOM 728 C CA . LYS A 1 98 ? 0.993 -9.244 -17.457 1.00 83.69 98 LYS A CA 1
ATOM 729 C C . LYS A 1 98 ? 2.180 -9.802 -18.244 1.00 83.69 98 LYS A C 1
ATOM 731 O O . LYS A 1 98 ? 2.296 -9.468 -19.416 1.00 83.69 98 LYS A O 1
ATOM 736 N N . ASP A 1 99 ? 3.005 -10.662 -17.644 1.00 80.44 99 ASP A N 1
ATOM 737 C CA . ASP A 1 99 ? 4.183 -11.254 -18.299 1.00 80.44 99 ASP A CA 1
ATOM 738 C C . ASP A 1 99 ? 3.804 -12.227 -19.430 1.00 80.44 99 ASP A C 1
ATOM 740 O O . ASP A 1 99 ? 4.453 -12.305 -20.471 1.00 80.44 99 ASP A O 1
ATOM 744 N N . TYR A 1 100 ? 2.671 -12.918 -19.285 1.00 84.19 100 TYR A N 1
ATOM 745 C CA . TYR A 1 100 ? 2.195 -13.888 -20.275 1.00 84.19 100 TYR A CA 1
ATOM 746 C C . TYR A 1 100 ? 1.556 -13.245 -21.512 1.00 84.19 100 TYR A C 1
ATOM 748 O O . TYR A 1 100 ? 1.226 -13.943 -22.475 1.00 84.19 100 TYR A O 1
ATOM 756 N N . VAL A 1 101 ? 1.338 -11.928 -21.504 1.00 86.19 101 VAL A N 1
ATOM 757 C CA . VAL A 1 101 ? 0.582 -11.225 -22.541 1.00 86.19 101 VAL A CA 1
ATOM 758 C C . VAL A 1 101 ? 1.463 -10.211 -23.261 1.00 86.19 101 VAL A C 1
ATOM 760 O O . VAL A 1 101 ? 2.229 -9.468 -22.660 1.00 86.19 101 VAL A O 1
ATOM 763 N N . ARG A 1 102 ? 1.320 -10.137 -24.589 1.00 82.56 102 ARG A N 1
ATOM 764 C CA . ARG A 1 102 ? 2.021 -9.150 -25.424 1.00 82.56 102 ARG A CA 1
ATOM 765 C C . ARG A 1 102 ? 1.725 -7.719 -24.948 1.00 82.56 102 ARG A C 1
ATOM 767 O O . ARG A 1 102 ? 0.554 -7.353 -24.795 1.00 82.56 102 ARG A O 1
ATOM 774 N N . CYS A 1 103 ? 2.782 -6.912 -24.801 1.00 81.06 103 CYS A N 1
ATOM 775 C CA . CYS A 1 103 ? 2.684 -5.483 -24.479 1.00 81.06 103 CYS A CA 1
ATOM 776 C C . CYS A 1 103 ? 1.704 -4.798 -25.442 1.00 81.06 103 CYS A C 1
ATOM 778 O O . CYS A 1 103 ? 1.744 -5.042 -26.650 1.00 81.06 103 CYS A O 1
ATOM 780 N N . ASN A 1 104 ? 0.812 -3.963 -24.904 1.00 81.25 104 ASN A N 1
ATOM 781 C CA . ASN A 1 104 ? -0.211 -3.225 -25.654 1.00 81.25 104 ASN A CA 1
ATOM 782 C C . ASN A 1 104 ? -1.302 -4.071 -26.358 1.00 81.25 104 ASN A C 1
ATOM 784 O O . ASN A 1 104 ? -2.054 -3.556 -27.184 1.00 81.25 104 ASN A O 1
ATOM 788 N N . SER A 1 105 ? -1.443 -5.359 -26.031 1.00 88.75 105 SER A N 1
ATOM 789 C CA . SER A 1 105 ? -2.590 -6.161 -26.482 1.00 88.75 105 SER A CA 1
ATOM 790 C C . SER A 1 105 ? -3.885 -5.773 -25.749 1.00 88.75 105 SER A C 1
ATOM 792 O O . SER A 1 105 ? -3.854 -5.310 -24.609 1.00 88.75 105 SER A O 1
ATOM 794 N N . VAL A 1 106 ? -5.049 -6.043 -26.351 1.00 90.00 106 VAL A N 1
ATOM 795 C CA . VAL A 1 106 ? -6.361 -5.909 -25.680 1.00 90.00 106 VAL A CA 1
ATOM 796 C C . VAL A 1 106 ? -6.404 -6.742 -24.395 1.00 90.00 106 VAL A C 1
ATOM 798 O O . VAL A 1 106 ? -6.948 -6.299 -23.388 1.00 90.00 106 VAL A O 1
ATOM 801 N N . ALA A 1 107 ? -5.761 -7.913 -24.392 1.00 87.44 107 ALA A N 1
ATOM 802 C CA . ALA A 1 107 ? -5.644 -8.754 -23.204 1.00 87.44 107 ALA A CA 1
ATOM 803 C C . ALA A 1 107 ? -4.787 -8.105 -22.097 1.00 87.44 107 ALA A C 1
ATOM 805 O O . ALA A 1 107 ? -5.115 -8.244 -20.923 1.00 87.44 107 ALA A O 1
ATOM 806 N N . TYR A 1 108 ? -3.743 -7.345 -22.452 1.00 87.44 108 TYR A N 1
ATOM 807 C CA . TYR A 1 108 ? -2.905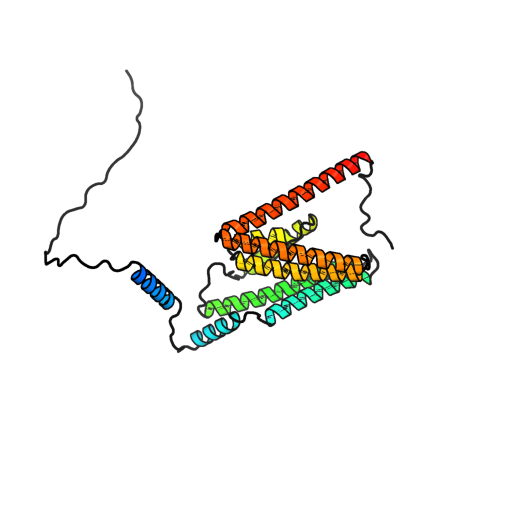 -6.625 -21.486 1.00 87.44 108 TYR A CA 1
ATOM 808 C C . TYR A 1 108 ? -3.718 -5.536 -20.782 1.00 87.44 108 TYR A C 1
ATOM 810 O O . TYR A 1 108 ? -3.771 -5.481 -19.553 1.00 87.44 108 TYR A O 1
ATOM 818 N N . TRP A 1 109 ? -4.436 -4.724 -21.561 1.00 88.94 109 TRP A N 1
ATOM 819 C CA . TRP A 1 109 ? -5.352 -3.720 -21.021 1.00 88.94 109 TRP A CA 1
ATOM 820 C C . TRP A 1 109 ? -6.500 -4.352 -20.231 1.00 88.94 109 TRP A C 1
ATOM 822 O O . TRP A 1 109 ? -6.900 -3.805 -19.209 1.00 88.94 109 TRP A O 1
ATOM 832 N N . GLY A 1 110 ? -6.978 -5.531 -20.640 1.00 90.62 110 GLY A N 1
ATOM 833 C CA . GLY A 1 110 ? -7.947 -6.324 -19.886 1.00 90.62 110 GLY A CA 1
ATOM 834 C C . GLY A 1 110 ? -7.441 -6.705 -18.493 1.00 90.62 110 GLY A C 1
ATOM 835 O O . GLY A 1 110 ? -8.144 -6.476 -17.513 1.00 90.62 110 GLY A O 1
ATOM 836 N N . ILE A 1 111 ? -6.206 -7.207 -18.378 1.00 88.19 111 ILE A N 1
ATOM 837 C CA . ILE A 1 111 ? -5.581 -7.530 -17.084 1.00 88.19 111 ILE A CA 1
ATOM 838 C C . ILE A 1 111 ? -5.386 -6.264 -16.243 1.00 88.19 111 ILE A C 1
ATOM 840 O O . ILE A 1 111 ? -5.745 -6.254 -15.067 1.00 88.19 111 ILE A O 1
ATOM 844 N N . VAL A 1 112 ? -4.888 -5.175 -16.836 1.00 86.69 112 VAL A N 1
ATOM 845 C CA . VAL A 1 112 ? -4.711 -3.892 -16.134 1.00 86.69 112 VAL A CA 1
ATOM 846 C C . VAL A 1 112 ? -6.044 -3.363 -15.605 1.00 86.69 112 VAL A C 1
ATOM 848 O O . VAL A 1 112 ? -6.131 -2.978 -14.444 1.00 86.69 112 VAL A O 1
ATOM 851 N N . LEU A 1 113 ? -7.099 -3.375 -16.420 1.00 90.50 113 LEU A N 1
ATOM 852 C CA . LEU A 1 113 ? -8.418 -2.890 -16.018 1.00 90.50 113 LEU A CA 1
ATOM 853 C C . LEU A 1 113 ? -9.122 -3.839 -15.047 1.00 90.50 113 LEU A C 1
ATOM 855 O O . LEU A 1 113 ? -9.939 -3.369 -14.262 1.00 90.50 113 LEU A O 1
ATOM 859 N N . SER A 1 114 ? -8.789 -5.136 -15.043 1.00 89.44 114 SER A N 1
ATOM 860 C CA . SER A 1 114 ? -9.382 -6.134 -14.140 1.00 89.44 114 SER A CA 1
ATOM 861 C C . SER A 1 114 ? -9.107 -5.867 -12.655 1.00 89.44 114 SER A C 1
ATOM 863 O O . SER A 1 114 ? -9.895 -6.276 -11.799 1.00 89.44 114 SER A O 1
ATOM 865 N N . ILE A 1 115 ? -8.051 -5.112 -12.334 1.00 87.50 115 ILE A N 1
ATOM 866 C CA . ILE A 1 115 ? -7.730 -4.752 -10.950 1.00 87.50 115 ILE A CA 1
ATOM 867 C C . ILE A 1 115 ? -8.785 -3.818 -10.338 1.00 87.50 115 ILE A C 1
ATOM 869 O O . ILE A 1 115 ? -9.073 -3.898 -9.145 1.00 87.50 115 ILE A O 1
ATOM 873 N N . ILE A 1 116 ? -9.413 -2.967 -11.158 1.00 88.94 116 ILE A N 1
ATOM 874 C CA . ILE A 1 116 ? -10.420 -1.996 -10.720 1.00 88.94 116 ILE A CA 1
ATOM 875 C C . ILE A 1 116 ? -11.672 -2.701 -10.165 1.00 88.94 116 ILE A C 1
ATOM 877 O O . ILE A 1 116 ? -12.014 -2.444 -9.007 1.00 88.94 116 ILE A O 1
ATOM 881 N N . PRO A 1 117 ? -12.359 -3.604 -10.901 1.00 91.06 117 PRO A N 1
ATOM 882 C CA . PRO A 1 117 ? -13.506 -4.324 -10.362 1.00 91.06 117 PRO A CA 1
ATOM 883 C C . PRO A 1 117 ? -13.112 -5.251 -9.208 1.00 91.06 117 PRO A C 1
ATOM 885 O O . PRO A 1 117 ? -13.887 -5.372 -8.264 1.00 91.06 117 PRO A O 1
ATOM 888 N N . PHE A 1 118 ? -11.915 -5.849 -9.223 1.00 89.31 118 PHE A N 1
ATOM 889 C CA . PHE A 1 118 ? -11.433 -6.674 -8.111 1.00 89.31 118 PHE A CA 1
ATOM 890 C C . PHE A 1 118 ? -11.347 -5.875 -6.798 1.00 89.31 118 PHE A C 1
ATOM 892 O O . PHE A 1 118 ? -11.930 -6.268 -5.785 1.00 89.31 118 PHE A O 1
ATOM 899 N N . ILE A 1 119 ? -10.700 -4.704 -6.828 1.00 86.88 119 ILE A N 1
ATOM 900 C CA . ILE A 1 119 ? -10.601 -3.804 -5.669 1.00 86.88 119 ILE A CA 1
ATOM 901 C C . ILE A 1 119 ? -11.983 -3.290 -5.252 1.00 86.88 119 ILE A C 1
ATOM 903 O O . ILE A 1 119 ? -12.281 -3.222 -4.056 1.00 86.88 119 ILE A O 1
ATOM 907 N N . LEU A 1 120 ? -12.838 -2.942 -6.218 1.00 89.19 120 LEU A N 1
ATOM 908 C CA . LEU A 1 120 ? -14.175 -2.413 -5.959 1.00 89.19 120 LEU A CA 1
ATOM 909 C C . LEU A 1 120 ? -15.069 -3.450 -5.265 1.00 89.19 120 LEU A C 1
ATOM 911 O O . LEU A 1 120 ? -15.686 -3.131 -4.250 1.00 89.19 120 LEU A O 1
ATOM 915 N N . VAL A 1 121 ? -15.088 -4.700 -5.737 1.00 90.94 121 VAL A N 1
ATOM 916 C CA . VAL A 1 121 ? -15.846 -5.799 -5.112 1.00 90.94 121 VAL A CA 1
ATOM 917 C C . VAL A 1 121 ? -15.383 -6.035 -3.678 1.00 90.94 121 VAL A C 1
ATOM 919 O O . VAL A 1 121 ? -16.213 -6.106 -2.768 1.0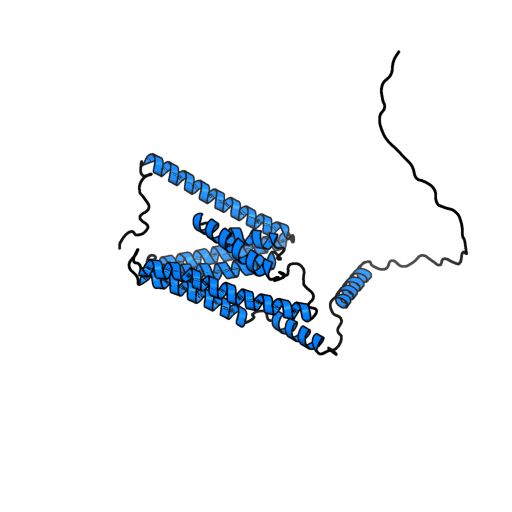0 90.94 121 VAL A O 1
ATOM 922 N N . ILE A 1 122 ? -14.069 -6.100 -3.448 1.00 87.62 122 ILE A N 1
ATOM 923 C CA . ILE A 1 122 ? -13.526 -6.307 -2.101 1.00 87.62 122 ILE A CA 1
ATOM 924 C C . ILE A 1 122 ? -13.865 -5.122 -1.197 1.00 87.62 122 ILE A C 1
ATOM 926 O O . ILE A 1 122 ? -14.290 -5.325 -0.063 1.00 87.62 122 ILE A O 1
ATOM 930 N N . THR A 1 123 ? -13.748 -3.891 -1.693 1.00 87.62 123 THR A N 1
ATOM 931 C CA . THR A 1 123 ? -14.066 -2.685 -0.919 1.00 87.62 123 THR A CA 1
ATOM 932 C C . THR A 1 123 ? -15.541 -2.650 -0.525 1.00 87.62 123 THR A C 1
ATOM 934 O O . THR A 1 123 ? -15.854 -2.352 0.627 1.00 87.62 123 THR A O 1
ATOM 937 N N . LEU A 1 124 ? -16.456 -3.016 -1.427 1.00 90.12 124 LEU A N 1
ATOM 938 C CA . LEU A 1 124 ? -17.883 -3.118 -1.112 1.00 90.12 124 LEU A CA 1
ATOM 939 C C . LEU A 1 124 ? -18.180 -4.241 -0.105 1.00 90.12 124 LEU A C 1
ATOM 941 O O . LEU A 1 124 ? -18.962 -4.034 0.824 1.00 90.12 124 LEU A O 1
ATOM 945 N N . ALA A 1 125 ? -17.534 -5.403 -0.238 1.00 89.12 125 ALA A N 1
ATOM 946 C CA . ALA A 1 125 ? -17.693 -6.518 0.696 1.00 89.12 125 ALA A CA 1
ATOM 947 C C . ALA A 1 125 ? -17.175 -6.170 2.103 1.00 89.12 125 ALA A C 1
ATOM 949 O O . ALA A 1 125 ? -17.852 -6.411 3.106 1.00 89.12 125 ALA A O 1
ATOM 950 N N . VAL A 1 126 ? -15.995 -5.551 2.174 1.00 87.31 126 VAL A N 1
ATOM 951 C CA . VAL A 1 126 ? -15.379 -5.061 3.410 1.00 87.31 126 VAL A CA 1
ATOM 952 C C . VAL A 1 126 ? -16.260 -3.978 4.031 1.00 87.31 126 VAL A C 1
ATOM 954 O O . VAL A 1 126 ? -16.601 -4.090 5.205 1.00 87.31 126 VAL A O 1
ATOM 957 N N . ARG A 1 127 ? -16.747 -3.006 3.249 1.00 88.56 127 ARG A N 1
ATOM 958 C CA . ARG A 1 127 ? -17.710 -1.994 3.713 1.00 88.56 127 ARG A CA 1
ATOM 959 C C . ARG A 1 127 ? -18.939 -2.634 4.357 1.00 88.56 127 ARG A C 1
ATOM 961 O O . ARG A 1 127 ? -19.258 -2.310 5.499 1.00 88.56 127 ARG A O 1
ATOM 968 N N . ALA A 1 128 ? -19.607 -3.553 3.659 1.00 87.69 128 ALA A N 1
ATOM 969 C CA . ALA A 1 128 ? -20.801 -4.221 4.176 1.00 87.69 128 ALA A CA 1
ATOM 970 C C . ALA A 1 128 ? -20.510 -4.981 5.481 1.00 87.69 128 ALA A C 1
ATOM 972 O O . ALA A 1 128 ? -21.312 -4.956 6.418 1.00 87.69 128 ALA A O 1
ATOM 973 N N . HIS A 1 129 ? -19.340 -5.621 5.573 1.00 87.19 129 HIS A N 1
ATOM 974 C CA . HIS A 1 129 ? -18.904 -6.302 6.786 1.00 87.19 129 HIS A CA 1
ATOM 975 C C . HIS A 1 129 ? -18.652 -5.329 7.948 1.00 87.19 129 HIS A C 1
ATOM 977 O O . HIS A 1 129 ? -19.130 -5.580 9.057 1.00 87.19 129 HIS A O 1
ATOM 983 N N . LEU A 1 130 ? -17.944 -4.218 7.711 1.00 85.69 130 LEU A N 1
ATOM 984 C CA . LEU A 1 130 ? -17.628 -3.228 8.744 1.00 85.69 130 LEU A CA 1
ATOM 985 C C . LEU A 1 130 ? -18.870 -2.499 9.253 1.00 85.69 130 LEU A C 1
ATOM 987 O O . LEU A 1 130 ? -19.025 -2.377 10.463 1.00 85.69 130 LEU A O 1
ATOM 991 N N . VAL A 1 131 ? -19.780 -2.082 8.372 1.00 86.25 131 VAL A N 1
ATOM 992 C CA . VAL A 1 131 ? -21.023 -1.406 8.781 1.00 86.25 131 VAL A CA 1
ATOM 993 C C . VAL A 1 131 ? -21.912 -2.352 9.592 1.00 86.25 131 VAL A C 1
ATOM 995 O O . VAL A 1 131 ? -22.397 -2.002 10.669 1.00 86.25 131 VAL A O 1
ATOM 998 N N . LYS A 1 132 ? -22.060 -3.608 9.147 1.00 86.19 132 LYS A N 1
ATOM 999 C CA . LYS A 1 132 ? -22.808 -4.625 9.901 1.00 86.19 132 LYS A CA 1
ATOM 1000 C C . LYS A 1 132 ? -22.179 -4.902 11.267 1.00 86.19 132 LYS A C 1
ATOM 1002 O O . LYS A 1 132 ? -22.899 -5.146 12.234 1.00 86.19 132 LYS A O 1
ATOM 1007 N N . LYS A 1 133 ? -20.846 -4.890 11.354 1.00 83.06 133 LYS A N 1
ATOM 1008 C CA . LYS A 1 133 ? -20.116 -5.036 12.617 1.00 83.06 133 LYS A CA 1
ATOM 1009 C C . LYS A 1 133 ? -20.343 -3.827 13.529 1.00 83.06 133 LYS A C 1
ATOM 1011 O O . LYS A 1 133 ? -20.661 -4.025 14.697 1.00 83.06 133 LYS A O 1
ATOM 1016 N N . PHE A 1 134 ? -20.262 -2.614 12.987 1.00 84.25 134 PHE A N 1
ATOM 1017 C CA . PHE A 1 134 ? -20.473 -1.369 13.720 1.00 84.25 134 PHE A CA 1
ATOM 1018 C C . PHE A 1 134 ? -21.866 -1.309 14.355 1.00 84.25 134 PHE A C 1
ATOM 1020 O O . PHE A 1 134 ? -21.968 -1.078 15.554 1.00 84.25 134 PHE A O 1
ATOM 1027 N N . HIS A 1 135 ? -22.930 -1.638 13.613 1.00 82.62 135 HIS A N 1
ATOM 1028 C CA . HIS A 1 135 ? -24.286 -1.688 14.178 1.00 82.62 135 HIS A CA 1
ATOM 1029 C C . HIS A 1 135 ? -24.430 -2.705 15.316 1.00 82.62 135 HIS A C 1
ATOM 1031 O O . HIS A 1 135 ? -25.104 -2.428 16.305 1.00 82.62 135 HIS A O 1
ATOM 1037 N N . LYS A 1 136 ? -23.770 -3.867 15.211 1.00 81.75 136 LYS A N 1
ATOM 1038 C CA . LYS A 1 136 ? -23.761 -4.863 16.293 1.00 81.75 136 LYS A CA 1
ATOM 1039 C C . LYS A 1 136 ? -23.023 -4.366 17.534 1.00 81.75 136 LYS A C 1
ATOM 1041 O O . LYS A 1 136 ? -23.470 -4.628 18.641 1.00 81.75 136 LYS A O 1
ATOM 1046 N N . GLN A 1 137 ? -21.907 -3.664 17.353 1.00 78.94 137 GLN A N 1
ATOM 1047 C CA . GLN A 1 137 ? -21.121 -3.109 18.458 1.00 78.94 137 GLN A CA 1
ATOM 1048 C C . GLN A 1 137 ? -21.835 -1.925 19.123 1.00 78.94 137 GLN A C 1
ATOM 1050 O O . GLN A 1 137 ? -21.857 -1.842 20.347 1.00 78.94 137 GLN A O 1
ATOM 1055 N N . ALA A 1 138 ? -22.487 -1.068 18.333 1.00 79.25 138 ALA A N 1
ATOM 1056 C CA . ALA A 1 138 ? -23.292 0.043 18.831 1.00 79.25 138 ALA A CA 1
ATOM 1057 C C . ALA A 1 138 ? -24.516 -0.441 19.629 1.00 79.25 138 ALA A C 1
ATOM 1059 O O . ALA A 1 138 ? -24.804 0.105 20.688 1.00 79.25 138 ALA A O 1
ATOM 1060 N N . GLY A 1 139 ? -25.198 -1.497 19.165 1.00 76.19 139 GLY A N 1
ATOM 1061 C CA . GLY A 1 139 ? -26.328 -2.099 19.883 1.00 76.19 139 GLY A CA 1
ATOM 1062 C C . GLY A 1 139 ? -25.939 -2.858 21.157 1.00 76.19 139 GLY A C 1
ATOM 1063 O O . GLY A 1 139 ? -26.774 -3.025 22.031 1.00 76.19 139 GLY A O 1
ATOM 1064 N N . ALA A 1 140 ? -24.680 -3.290 21.283 1.00 73.56 140 ALA A N 1
ATOM 1065 C CA . ALA A 1 140 ? -24.170 -4.011 22.452 1.00 73.56 140 ALA A CA 1
ATOM 1066 C C . ALA A 1 140 ? -23.537 -3.096 23.522 1.00 73.56 140 ALA A C 1
ATOM 1068 O O . ALA A 1 140 ? -22.938 -3.606 24.465 1.00 73.56 140 ALA A O 1
ATOM 1069 N N . GLY A 1 141 ? -23.615 -1.767 23.366 1.00 71.75 141 GLY A N 1
ATOM 1070 C CA . GLY A 1 141 ? -23.052 -0.816 24.332 1.00 71.75 141 GLY A CA 1
ATOM 1071 C C . GLY A 1 141 ? -21.519 -0.815 24.394 1.00 71.75 141 GLY A C 1
ATOM 1072 O O . GLY A 1 141 ? -20.947 -0.634 25.464 1.00 71.75 141 GLY A O 1
ATOM 1073 N N . TYR A 1 142 ? -20.837 -1.051 23.268 1.00 75.38 142 TYR A N 1
ATOM 1074 C CA . TYR A 1 142 ? -19.371 -1.050 23.211 1.00 75.38 142 TYR A CA 1
ATOM 1075 C C . TYR A 1 142 ? -18.791 0.341 23.536 1.00 75.38 142 TYR A C 1
ATOM 1077 O O . TYR A 1 142 ? -19.120 1.320 22.863 1.00 75.38 142 TYR A O 1
ATOM 1085 N N . CYS A 1 143 ? -17.905 0.427 24.534 1.00 74.12 143 CYS A N 1
ATOM 1086 C CA . CYS A 1 143 ? -17.161 1.653 24.833 1.00 74.12 143 CYS A CA 1
ATOM 1087 C C . CYS A 1 143 ? -16.086 1.888 23.768 1.00 74.12 143 CYS A C 1
ATOM 1089 O O . CYS A 1 143 ? -15.135 1.117 23.653 1.00 74.12 143 CYS A O 1
ATOM 1091 N N . TRP A 1 144 ? -16.241 2.962 22.998 1.00 75.50 144 TRP A N 1
ATOM 1092 C CA . TRP A 1 144 ? -15.264 3.388 21.999 1.00 75.50 144 TRP A CA 1
ATOM 1093 C C . TRP A 1 144 ? -14.031 3.963 22.687 1.00 75.50 144 TRP A C 1
ATOM 1095 O O . TRP A 1 144 ? -14.156 4.834 23.550 1.00 75.50 144 TRP A O 1
ATOM 1105 N N . GLN A 1 145 ? -12.852 3.479 22.306 1.00 73.00 145 GLN A N 1
ATOM 1106 C CA . GLN A 1 145 ? -11.599 4.034 22.797 1.00 73.00 145 GLN A CA 1
ATOM 1107 C C . GLN A 1 145 ? -11.208 5.246 21.940 1.00 73.00 145 GLN A C 1
ATOM 1109 O O . GLN A 1 145 ? -11.634 5.384 20.789 1.00 73.00 145 GLN A O 1
ATOM 1114 N N . GLU A 1 146 ? -10.423 6.161 22.506 1.00 70.81 146 GLU A N 1
ATOM 1115 C CA . GLU A 1 146 ? -9.946 7.334 21.775 1.00 70.81 146 GLU A CA 1
ATOM 1116 C C . GLU A 1 146 ? -9.187 6.885 20.513 1.00 70.81 146 GLU A C 1
ATOM 1118 O O . GLU A 1 146 ? -8.327 6.012 20.587 1.00 70.81 146 GLU A O 1
ATOM 1123 N N . GLY A 1 147 ? -9.556 7.431 19.350 1.00 71.25 147 GLY A N 1
ATOM 1124 C CA . GLY A 1 147 ? -8.989 7.087 18.039 1.00 71.25 147 GLY A CA 1
ATOM 1125 C C . GLY A 1 147 ? -9.569 5.865 17.319 1.00 71.25 147 GLY A C 1
ATOM 1126 O O . GLY A 1 147 ? -9.055 5.496 16.257 1.00 71.25 147 GLY A O 1
ATOM 1127 N N . ASP A 1 148 ? -10.647 5.265 17.833 1.00 79.12 148 ASP A N 1
ATOM 1128 C CA . ASP A 1 148 ? -11.431 4.278 17.086 1.00 79.12 148 ASP A CA 1
ATOM 1129 C C . ASP A 1 148 ? -12.236 4.930 15.948 1.00 79.12 148 ASP A C 1
ATOM 1131 O O . ASP A 1 148 ? -12.948 5.922 16.125 1.00 79.12 148 ASP A O 1
ATOM 1135 N N . ILE A 1 149 ? -12.179 4.325 14.759 1.00 79.44 149 ILE A N 1
ATOM 1136 C CA . ILE A 1 149 ? -12.914 4.806 13.584 1.00 79.44 149 ILE A CA 1
ATOM 1137 C C . ILE A 1 149 ? -14.388 4.398 13.696 1.00 79.44 149 ILE A C 1
ATOM 1139 O O . ILE A 1 149 ? -14.721 3.210 13.676 1.00 79.44 149 ILE A O 1
ATOM 1143 N N . GLN A 1 150 ? -15.285 5.385 13.728 1.00 81.44 150 GLN A N 1
ATOM 1144 C CA . GLN A 1 150 ? -1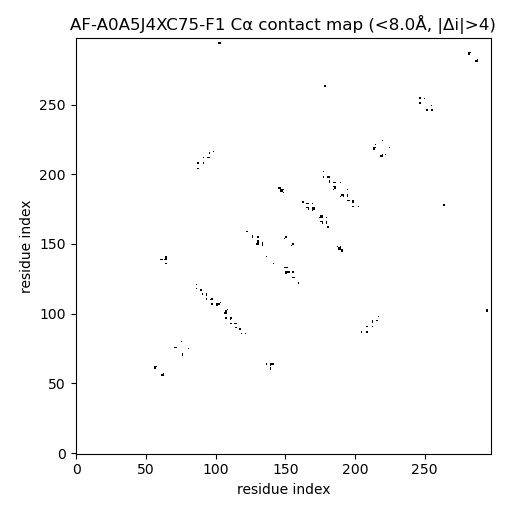6.728 5.151 13.674 1.00 81.44 150 GLN A CA 1
ATOM 1145 C C . GLN A 1 150 ? -17.187 4.913 12.2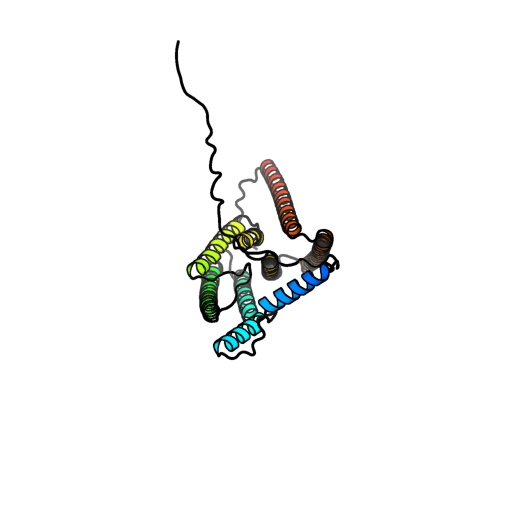28 1.00 81.44 150 GLN A C 1
ATOM 1147 O O . GLN A 1 150 ? -17.249 5.827 11.398 1.00 81.44 150 GLN A O 1
ATOM 1152 N N . TRP A 1 151 ? -17.512 3.658 11.917 1.00 81.00 151 TRP A N 1
ATOM 1153 C CA . TRP A 1 151 ? -17.908 3.216 10.578 1.00 81.00 151 TRP A CA 1
ATOM 1154 C C . TRP A 1 151 ? -19.389 3.495 10.293 1.00 81.00 151 TRP A C 1
ATOM 1156 O O . TRP A 1 151 ? -20.207 2.582 10.196 1.00 81.00 151 TRP A O 1
ATOM 1166 N N . THR A 1 152 ? -19.726 4.773 10.125 1.00 82.31 152 THR A N 1
ATOM 1167 C CA . THR A 1 152 ? -21.042 5.223 9.642 1.00 82.31 152 THR A CA 1
ATOM 1168 C C . THR A 1 152 ? -21.163 5.013 8.128 1.00 82.31 152 THR A C 1
ATOM 1170 O O . THR A 1 152 ? -20.166 5.073 7.409 1.00 82.31 152 THR A O 1
ATOM 1173 N N . GLU A 1 153 ? -22.384 4.845 7.609 1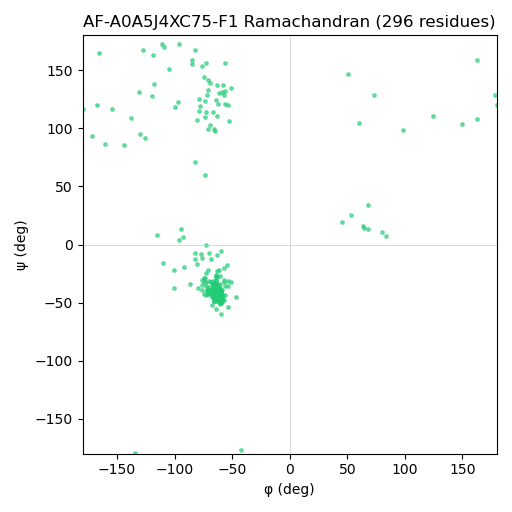.00 81.56 153 GLU A N 1
ATOM 1174 C CA . GLU A 1 153 ? -22.661 4.654 6.173 1.00 81.56 153 GLU A CA 1
ATOM 1175 C C . GLU A 1 153 ? -21.928 5.653 5.262 1.00 81.56 153 GLU A C 1
ATOM 1177 O O . GLU A 1 153 ? -21.290 5.247 4.290 1.00 81.56 153 GLU A O 1
ATOM 1182 N N . ARG A 1 154 ? -21.933 6.950 5.608 1.00 82.31 154 ARG A N 1
ATOM 1183 C CA . ARG A 1 154 ? -21.202 7.985 4.853 1.00 82.31 154 ARG A CA 1
ATOM 1184 C C . ARG A 1 154 ? -19.685 7.826 4.956 1.00 82.31 154 ARG A C 1
ATOM 1186 O O . ARG A 1 154 ? -19.011 7.760 3.931 1.00 82.31 154 ARG A O 1
ATOM 1193 N N . ASN A 1 155 ? -19.150 7.726 6.170 1.00 83.12 155 ASN A N 1
ATOM 1194 C CA . ASN A 1 155 ? -17.706 7.658 6.415 1.00 83.12 155 ASN A CA 1
ATOM 1195 C C . ASN A 1 155 ? -17.078 6.412 5.774 1.00 83.12 155 ASN A C 1
ATOM 1197 O O . ASN A 1 155 ? -15.991 6.482 5.205 1.00 83.12 155 ASN A O 1
ATOM 1201 N N . SER A 1 156 ? -17.816 5.297 5.760 1.00 83.00 156 SER A N 1
ATOM 1202 C CA . SER A 1 156 ? -17.400 4.047 5.118 1.00 83.00 156 SER A CA 1
ATOM 1203 C C . SER A 1 156 ? -17.176 4.161 3.604 1.00 83.00 156 SER A C 1
ATOM 1205 O O . SER A 1 156 ? -16.443 3.351 3.042 1.00 83.00 156 SER A O 1
ATOM 1207 N N . LEU A 1 157 ? -17.778 5.161 2.946 1.00 84.75 157 LEU A N 1
ATOM 1208 C CA . LEU A 1 157 ? -17.604 5.437 1.518 1.00 84.75 157 LEU A CA 1
ATOM 1209 C C . LEU A 1 157 ? -16.625 6.589 1.262 1.00 84.75 157 LEU A C 1
ATOM 1211 O O . LEU A 1 157 ? -15.831 6.524 0.324 1.00 84.75 157 LEU A O 1
ATOM 1215 N N . VAL A 1 158 ? -16.654 7.625 2.104 1.00 86.00 158 VAL A N 1
ATOM 1216 C CA . VAL A 1 158 ? -15.764 8.786 1.974 1.00 86.00 158 VAL A CA 1
ATOM 1217 C C . VAL A 1 158 ? -14.303 8.378 2.170 1.00 86.00 158 VAL A C 1
ATOM 1219 O O . VAL A 1 158 ? -13.461 8.763 1.362 1.00 86.00 158 VAL A O 1
ATOM 1222 N N . TYR A 1 159 ? -13.985 7.550 3.173 1.00 83.88 159 TYR A N 1
ATOM 1223 C CA . TYR A 1 159 ? -12.587 7.202 3.462 1.00 83.88 159 TYR A CA 1
ATOM 1224 C C . TYR A 1 159 ? -11.898 6.419 2.333 1.00 83.88 159 TYR A C 1
ATOM 1226 O O . TYR A 1 159 ? -10.807 6.825 1.917 1.00 83.88 159 TYR A O 1
ATOM 1234 N N . PRO A 1 160 ? -12.493 5.350 1.763 1.00 85.12 160 PRO A N 1
ATOM 1235 C CA . PRO A 1 160 ? -11.896 4.675 0.614 1.00 85.12 160 PRO A CA 1
ATOM 1236 C C . PRO A 1 160 ? -11.813 5.574 -0.623 1.00 85.12 160 PRO A C 1
ATOM 1238 O O . PRO A 1 160 ? -10.827 5.492 -1.353 1.00 85.12 160 PRO A O 1
ATOM 1241 N N . ALA A 1 161 ? 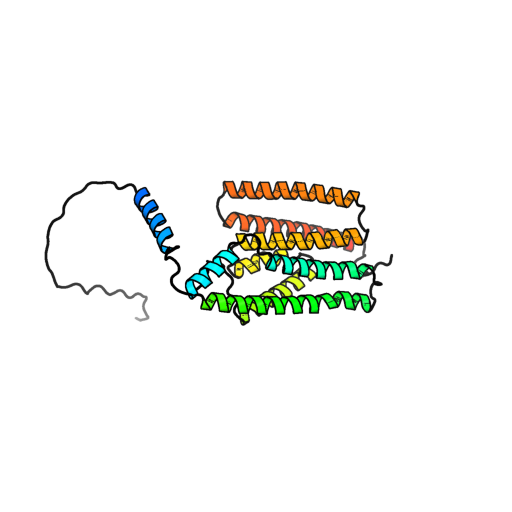-12.799 6.449 -0.856 1.00 85.56 161 ALA A N 1
ATOM 1242 C CA . ALA A 1 161 ? -12.802 7.356 -2.003 1.00 85.56 161 ALA A CA 1
ATOM 1243 C C . ALA A 1 161 ? -11.658 8.379 -1.928 1.00 85.56 161 ALA A C 1
ATOM 1245 O O . ALA A 1 161 ? -10.879 8.503 -2.874 1.00 85.56 161 ALA A O 1
ATOM 1246 N N . VAL A 1 162 ? -11.495 9.043 -0.778 1.00 85.94 162 VAL A N 1
ATOM 1247 C CA . VAL A 1 162 ? -10.388 9.982 -0.537 1.00 85.94 162 VAL A CA 1
ATOM 1248 C C . VAL A 1 162 ? -9.046 9.255 -0.617 1.00 85.94 162 VAL A C 1
ATOM 1250 O O . VAL A 1 162 ? -8.140 9.725 -1.299 1.00 85.94 162 VAL A O 1
ATOM 1253 N N . SER A 1 163 ? -8.926 8.064 -0.015 1.00 83.50 163 SER A N 1
ATOM 1254 C CA . SER A 1 163 ? -7.694 7.270 -0.110 1.00 83.50 163 SER A CA 1
ATOM 1255 C C . SER A 1 163 ? -7.382 6.818 -1.540 1.00 83.50 163 SER A C 1
ATOM 1257 O O . SER A 1 163 ? -6.205 6.645 -1.856 1.00 83.50 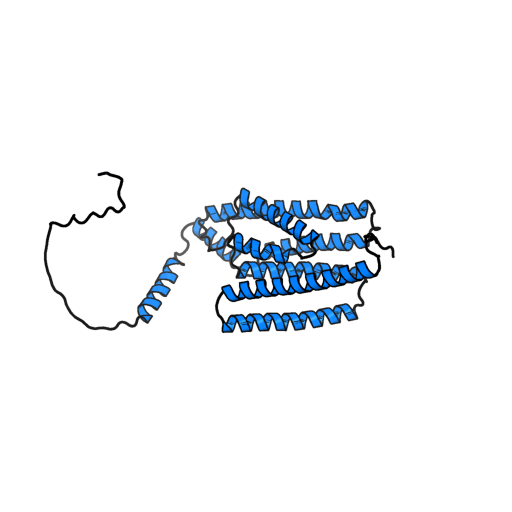163 SER A O 1
ATOM 1259 N N . SER A 1 164 ? -8.388 6.586 -2.385 1.00 84.12 164 SER A N 1
ATOM 1260 C CA . SER A 1 164 ? -8.191 6.182 -3.783 1.00 84.12 164 SER A CA 1
ATOM 1261 C C . SER A 1 164 ? -7.726 7.359 -4.631 1.00 84.12 164 SER A C 1
ATOM 1263 O O . SER A 1 164 ? -6.788 7.210 -5.408 1.00 84.12 164 SER A O 1
ATOM 1265 N N . LEU A 1 165 ? -8.315 8.543 -4.431 1.00 85.50 165 LEU A N 1
ATOM 1266 C CA . LEU A 1 165 ? -7.875 9.773 -5.091 1.00 85.50 165 LEU A CA 1
ATOM 1267 C C . LEU A 1 165 ? -6.443 10.136 -4.680 1.00 85.50 165 LEU A C 1
ATOM 1269 O O . LEU A 1 165 ? -5.590 10.363 -5.533 1.00 85.50 165 LEU A O 1
ATOM 1273 N N . ALA A 1 166 ? -6.160 10.100 -3.377 1.00 83.62 166 ALA A N 1
ATOM 1274 C CA . ALA A 1 166 ? -4.820 10.275 -2.828 1.00 83.62 166 ALA A CA 1
ATOM 1275 C C . ALA A 1 166 ? -3.817 9.264 -3.408 1.00 83.62 166 ALA A C 1
ATOM 1277 O O . ALA A 1 166 ? -2.701 9.633 -3.762 1.00 83.62 166 ALA A O 1
ATOM 1278 N N . GLY A 1 167 ? -4.217 7.994 -3.531 1.00 81.69 167 GLY A N 1
ATOM 1279 C CA . GLY A 1 167 ? -3.396 6.940 -4.123 1.00 81.69 167 GLY A CA 1
ATOM 1280 C C . GLY A 1 167 ? -3.130 7.150 -5.613 1.00 81.69 167 GLY A C 1
ATOM 1281 O O . GLY A 1 167 ? -2.011 6.926 -6.060 1.00 81.69 167 GLY A O 1
ATOM 1282 N N . LEU A 1 168 ? -4.123 7.623 -6.367 1.00 83.06 168 LEU A N 1
ATOM 1283 C CA . LEU A 1 168 ? -3.983 7.936 -7.788 1.00 83.06 168 LEU A CA 1
ATOM 1284 C C . LEU A 1 168 ? -2.997 9.088 -7.999 1.00 83.06 168 LEU A C 1
ATOM 1286 O O . LEU A 1 168 ? -2.075 8.965 -8.800 1.00 83.06 168 LEU A O 1
ATOM 1290 N N . VAL A 1 169 ? -3.128 10.158 -7.211 1.00 83.19 169 VAL A N 1
ATOM 1291 C CA . VAL A 1 169 ? -2.182 11.280 -7.208 1.00 83.19 169 VAL A CA 1
ATOM 1292 C C . VAL A 1 169 ? -0.780 10.797 -6.817 1.00 83.19 169 VAL A C 1
ATOM 1294 O O . VAL A 1 169 ? 0.176 11.033 -7.550 1.00 83.19 169 VAL A O 1
ATOM 1297 N N . ALA A 1 170 ? -0.643 10.040 -5.723 1.00 80.50 170 ALA A N 1
ATOM 1298 C CA . ALA A 1 170 ? 0.647 9.494 -5.289 1.00 80.50 170 ALA A CA 1
ATOM 1299 C C . ALA A 1 170 ? 1.286 8.554 -6.328 1.00 80.50 170 ALA A C 1
ATOM 1301 O O . ALA A 1 170 ? 2.510 8.528 -6.456 1.00 80.50 170 ALA A O 1
ATOM 1302 N N . GLY A 1 171 ? 0.472 7.799 -7.073 1.00 75.81 171 GLY A N 1
ATOM 1303 C CA . GLY A 1 171 ? 0.912 6.947 -8.175 1.00 75.81 171 GLY A CA 1
ATOM 1304 C C . GLY A 1 171 ? 1.420 7.749 -9.371 1.00 75.81 171 GLY A C 1
ATOM 1305 O O . GLY A 1 171 ? 2.459 7.403 -9.923 1.00 75.81 171 GLY A O 1
ATOM 1306 N N . MET A 1 172 ? 0.754 8.854 -9.723 1.00 75.81 172 MET A N 1
ATOM 1307 C CA . MET A 1 172 ? 1.211 9.760 -10.787 1.00 75.81 172 MET A CA 1
ATOM 1308 C C . MET A 1 172 ? 2.561 10.405 -10.465 1.00 75.81 172 MET A C 1
ATOM 1310 O O . MET A 1 172 ? 3.390 10.558 -11.355 1.00 75.81 172 MET A O 1
ATOM 1314 N N . PHE A 1 173 ? 2.793 10.754 -9.198 1.00 73.88 173 PHE A N 1
ATOM 1315 C CA . PHE A 1 173 ? 4.070 11.312 -8.747 1.00 73.88 173 PHE A CA 1
ATOM 1316 C C . PHE A 1 173 ? 5.141 10.244 -8.455 1.00 73.88 173 PHE A C 1
ATOM 1318 O O . PHE A 1 173 ? 6.281 10.596 -8.175 1.00 73.88 173 PHE A O 1
ATOM 1325 N N . GLY A 1 174 ? 4.802 8.949 -8.492 1.00 68.25 174 GLY A N 1
ATOM 1326 C CA . GLY A 1 174 ? 5.739 7.859 -8.183 1.00 68.25 174 GLY A CA 1
ATOM 1327 C C . GLY A 1 174 ? 6.184 7.790 -6.713 1.00 68.25 174 GLY A C 1
ATOM 1328 O O . GLY A 1 174 ? 7.123 7.072 -6.389 1.00 68.25 174 GLY A O 1
ATOM 1329 N N . VAL A 1 175 ? 5.512 8.510 -5.808 1.00 66.06 175 VAL A N 1
ATOM 1330 C CA . VAL A 1 175 ? 5.936 8.712 -4.405 1.00 66.06 175 VAL A CA 1
ATOM 1331 C C . VAL A 1 175 ? 5.539 7.535 -3.492 1.00 66.06 175 VAL A C 1
ATOM 1333 O O . VAL A 1 175 ? 6.044 7.398 -2.381 1.00 66.06 175 VAL A O 1
ATOM 1336 N N . GLY A 1 176 ? 4.672 6.632 -3.961 1.00 64.19 176 GLY A N 1
ATOM 1337 C CA . GLY A 1 176 ? 4.149 5.520 -3.164 1.00 64.19 176 GLY A CA 1
ATOM 1338 C C . GLY A 1 176 ? 3.125 5.998 -2.123 1.00 64.19 176 GLY A C 1
ATOM 1339 O O . GLY A 1 176 ? 3.352 6.924 -1.349 1.00 64.19 176 GLY A O 1
ATOM 1340 N N . GLY A 1 177 ? 1.947 5.369 -2.079 1.00 66.56 177 GLY A N 1
ATOM 1341 C CA . GLY A 1 177 ? 0.799 5.867 -1.299 1.00 66.56 177 GLY A CA 1
ATOM 1342 C C . GLY A 1 177 ? 0.983 5.943 0.228 1.00 66.56 177 GLY A C 1
ATOM 1343 O O . GLY A 1 177 ? 0.123 6.502 0.909 1.00 66.56 177 GLY A O 1
ATOM 1344 N N . GLY A 1 178 ? 2.075 5.404 0.783 1.00 66.62 178 GLY A N 1
ATOM 1345 C CA . GLY A 1 178 ? 2.366 5.420 2.224 1.00 66.62 178 GLY A CA 1
ATOM 1346 C C . GLY A 1 178 ? 2.594 6.825 2.788 1.00 66.62 178 GLY A C 1
ATOM 1347 O O . GLY A 1 178 ? 2.130 7.126 3.886 1.00 66.62 178 GLY A O 1
ATOM 1348 N N . ILE A 1 179 ? 3.210 7.708 1.996 1.00 68.94 179 ILE A N 1
ATOM 1349 C CA . ILE A 1 179 ? 3.469 9.108 2.365 1.00 68.94 179 ILE A CA 1
ATOM 1350 C C . ILE A 1 179 ? 2.165 9.883 2.589 1.00 68.94 179 ILE A C 1
ATOM 1352 O O . ILE A 1 179 ? 2.082 10.708 3.494 1.00 68.94 179 ILE A O 1
ATOM 1356 N N . VAL A 1 180 ? 1.122 9.572 1.816 1.00 74.56 180 VAL A N 1
ATOM 1357 C CA . VAL A 1 180 ? -0.178 10.247 1.920 1.00 74.56 180 VAL A CA 1
ATOM 1358 C C . VAL A 1 180 ? -1.076 9.604 2.982 1.00 74.56 180 VAL A C 1
ATOM 1360 O O . VAL A 1 180 ? -1.827 10.294 3.668 1.00 74.56 180 VAL A O 1
ATOM 1363 N N . LYS A 1 181 ? -0.991 8.279 3.164 1.00 76.19 181 LYS A N 1
ATOM 1364 C CA . LYS A 1 181 ? -1.822 7.543 4.133 1.00 76.19 181 LYS A CA 1
ATOM 1365 C C . LYS A 1 181 ? -1.510 7.886 5.593 1.00 76.19 181 LYS A C 1
ATOM 1367 O O . LYS A 1 181 ? -2.435 7.898 6.400 1.00 76.19 181 LYS A O 1
ATOM 1372 N N . GLY A 1 182 ? -0.250 8.174 5.930 1.00 78.31 182 GLY A N 1
ATOM 1373 C CA . GLY A 1 182 ? 0.161 8.514 7.298 1.00 78.31 182 GLY A CA 1
ATOM 1374 C C . GLY A 1 182 ? -0.554 9.757 7.853 1.00 78.31 182 GLY A C 1
ATOM 1375 O O . GLY A 1 182 ? -1.290 9.632 8.832 1.00 78.31 182 GLY A O 1
ATOM 1376 N N . PRO A 1 183 ? -0.409 10.935 7.215 1.00 75.88 183 PRO A N 1
ATOM 1377 C CA . PRO A 1 183 ? -1.106 12.156 7.621 1.00 75.88 183 PRO A CA 1
ATOM 1378 C C . PRO A 1 183 ? -2.630 12.007 7.606 1.00 75.88 183 PRO A C 1
ATOM 1380 O O . PRO A 1 183 ? -3.289 12.446 8.543 1.00 75.88 183 PRO A O 1
ATOM 1383 N N . LEU A 1 184 ? -3.180 11.311 6.603 1.00 80.19 184 LEU A N 1
ATOM 1384 C CA . LEU A 1 184 ? -4.619 11.069 6.498 1.00 80.19 184 LEU A CA 1
ATOM 1385 C C . LEU A 1 184 ? -5.162 10.295 7.713 1.00 80.19 184 LEU A C 1
ATOM 1387 O O . LEU A 1 184 ? -6.222 10.630 8.229 1.00 80.19 184 LEU A O 1
ATOM 1391 N N . MET A 1 185 ? -4.446 9.274 8.204 1.00 80.25 185 MET A N 1
ATOM 1392 C CA . MET A 1 185 ? -4.859 8.540 9.412 1.00 80.25 185 MET A CA 1
ATOM 1393 C C . MET A 1 185 ? -4.809 9.406 10.674 1.00 80.25 185 MET A C 1
ATOM 1395 O O . MET A 1 185 ? -5.680 9.262 11.530 1.00 80.25 185 MET A O 1
ATOM 1399 N N . LEU A 1 186 ? -3.843 10.322 10.773 1.00 81.06 186 LEU A N 1
ATOM 1400 C CA . LEU A 1 186 ? -3.750 11.254 11.899 1.00 81.06 186 LEU A CA 1
ATOM 1401 C C . LEU A 1 186 ? -4.863 12.309 11.869 1.00 81.06 186 LEU A C 1
ATOM 1403 O O . LEU A 1 186 ? -5.431 12.615 12.912 1.00 81.06 186 LEU A O 1
ATOM 1407 N N . GLU A 1 187 ? -5.218 12.819 10.688 1.00 80.88 187 GLU A N 1
ATOM 1408 C CA . GLU A 1 187 ? -6.342 13.751 10.516 1.00 80.88 187 GLU A CA 1
ATOM 1409 C C . GLU A 1 187 ? -7.686 13.092 10.860 1.00 80.88 187 GLU A C 1
ATOM 1411 O O . GLU A 1 187 ? -8.570 13.721 11.436 1.00 80.88 187 GLU A O 1
ATOM 1416 N N . MET A 1 188 ? -7.816 11.790 10.594 1.00 75.69 188 MET A N 1
ATOM 1417 C CA . MET A 1 188 ? -8.969 10.987 11.017 1.00 75.69 188 MET A CA 1
ATOM 1418 C C . MET A 1 188 ? -8.991 10.682 12.528 1.00 75.69 188 MET A C 1
ATOM 1420 O O . MET A 1 188 ? -9.910 10.010 12.992 1.00 75.69 188 MET A O 1
ATOM 1424 N N . GLY A 1 189 ? -8.002 11.148 13.297 1.00 77.75 189 GLY A N 1
ATOM 1425 C CA . GLY A 1 189 ? -7.920 10.948 14.744 1.00 77.75 189 GLY A CA 1
ATOM 1426 C C . GLY A 1 189 ? -7.396 9.575 15.171 1.00 77.75 189 GLY A C 1
ATOM 1427 O O . GLY A 1 189 ? -7.465 9.246 16.352 1.00 77.75 189 GLY A O 1
ATOM 1428 N N . VAL A 1 190 ? -6.862 8.764 14.249 1.00 82.06 190 VAL A N 1
ATOM 1429 C CA . VAL A 1 190 ? -6.308 7.442 14.581 1.00 82.06 190 VAL A CA 1
ATOM 1430 C C . VAL A 1 190 ? -5.005 7.601 15.361 1.00 82.06 190 VAL A C 1
ATOM 1432 O O . VAL A 1 190 ? -4.172 8.454 15.046 1.00 82.06 190 VAL A O 1
ATOM 1435 N N . LEU A 1 191 ? -4.781 6.733 16.352 1.00 80.12 191 LEU A N 1
ATOM 1436 C CA . LEU A 1 191 ? -3.523 6.726 17.093 1.00 80.12 191 LEU A CA 1
ATOM 1437 C C . LEU A 1 191 ? -2.331 6.493 16.140 1.00 80.12 191 LEU A C 1
ATOM 1439 O O . LEU A 1 191 ? -2.345 5.513 15.388 1.00 80.12 191 LEU A O 1
ATOM 1443 N N . PRO A 1 192 ? -1.257 7.307 16.208 1.00 78.06 192 PRO A N 1
ATOM 1444 C CA . PRO A 1 192 ? -0.039 7.113 15.420 1.00 78.06 192 PRO A CA 1
ATOM 1445 C C . PRO A 1 192 ? 0.561 5.715 15.570 1.00 78.06 192 PRO A C 1
ATOM 1447 O O . PRO A 1 192 ? 1.113 5.201 14.604 1.00 78.06 192 PRO A O 1
ATOM 1450 N N . ASP A 1 193 ? 0.412 5.068 16.728 1.00 78.88 193 ASP A N 1
ATOM 1451 C CA . ASP A 1 193 ? 0.934 3.716 16.957 1.00 78.88 193 ASP A CA 1
ATOM 1452 C C . ASP A 1 193 ? 0.220 2.678 16.066 1.00 78.88 193 ASP A C 1
ATOM 1454 O O . ASP A 1 193 ? 0.856 1.832 15.434 1.00 78.88 193 ASP A O 1
ATOM 1458 N N . VAL A 1 194 ? -1.106 2.800 15.927 1.00 82.25 194 VAL A N 1
ATOM 1459 C CA . VAL A 1 194 ? -1.924 1.944 15.050 1.00 82.25 194 VAL A CA 1
ATOM 1460 C C . VAL A 1 194 ? -1.681 2.284 13.579 1.00 82.25 194 VAL A C 1
ATOM 1462 O O . VAL A 1 194 ? -1.574 1.385 12.738 1.00 82.25 194 VAL A O 1
ATOM 1465 N N . ALA A 1 195 ? -1.557 3.574 13.254 1.00 82.31 195 ALA A N 1
ATOM 1466 C CA . ALA A 1 195 ? -1.259 4.033 11.900 1.00 82.31 195 ALA A CA 1
ATOM 1467 C C . ALA A 1 195 ? 0.118 3.545 11.416 1.00 82.31 195 ALA A C 1
ATOM 1469 O O . ALA A 1 195 ? 0.245 3.080 10.279 1.00 82.31 195 ALA A O 1
ATOM 1470 N N . ALA A 1 196 ? 1.131 3.572 12.288 1.00 79.75 196 ALA A N 1
ATOM 1471 C CA . ALA A 1 196 ? 2.469 3.065 12.002 1.00 79.75 196 ALA A CA 1
ATOM 1472 C C . ALA A 1 196 ? 2.461 1.547 11.762 1.00 79.75 196 ALA A C 1
ATOM 1474 O O . ALA A 1 196 ? 2.986 1.087 10.747 1.00 79.75 196 ALA A O 1
ATOM 1475 N N . ALA A 1 197 ? 1.802 0.769 12.630 1.00 83.06 197 ALA A N 1
ATOM 1476 C CA . ALA A 1 197 ? 1.683 -0.683 12.464 1.00 83.06 197 ALA A CA 1
ATOM 1477 C C . ALA A 1 197 ? 0.944 -1.068 11.166 1.00 83.06 197 ALA A C 1
ATOM 1479 O O . ALA A 1 197 ? 1.362 -1.970 10.432 1.00 83.06 197 ALA A O 1
ATOM 1480 N N . THR A 1 198 ? -0.133 -0.344 10.848 1.00 86.06 198 THR A N 1
ATOM 1481 C CA . THR A 1 198 ? -0.908 -0.534 9.613 1.00 86.06 198 THR A CA 1
ATOM 1482 C C . THR A 1 198 ? -0.054 -0.243 8.379 1.00 86.06 198 THR A C 1
ATOM 1484 O O . THR A 1 198 ? -0.025 -1.041 7.442 1.00 86.06 198 THR A O 1
ATOM 1487 N N . SER A 1 199 ? 0.689 0.864 8.397 1.00 84.12 199 SER A N 1
ATOM 1488 C CA . SER A 1 199 ? 1.561 1.271 7.292 1.00 84.12 199 SER A CA 1
ATOM 1489 C C . SER A 1 199 ? 2.706 0.282 7.075 1.00 84.12 199 SER A C 1
ATOM 1491 O O . SER A 1 199 ? 2.950 -0.118 5.941 1.00 84.12 199 SER A O 1
ATOM 1493 N N . ALA A 1 200 ? 3.354 -0.186 8.147 1.00 84.94 200 ALA A N 1
ATOM 1494 C CA . ALA A 1 200 ? 4.405 -1.201 8.066 1.00 84.94 200 ALA A CA 1
ATOM 1495 C C . ALA A 1 200 ? 3.888 -2.512 7.452 1.00 84.94 200 ALA A C 1
ATOM 1497 O O . ALA A 1 200 ? 4.541 -3.097 6.589 1.00 84.94 200 ALA A O 1
ATOM 1498 N N . THR A 1 201 ? 2.680 -2.934 7.838 1.00 86.62 201 THR A N 1
ATOM 1499 C CA . THR A 1 201 ? 2.031 -4.121 7.265 1.00 86.62 201 THR A CA 1
ATOM 1500 C C . THR A 1 201 ? 1.761 -3.933 5.771 1.00 86.62 201 THR A C 1
ATOM 1502 O O . THR A 1 201 ? 2.077 -4.813 4.976 1.00 86.62 201 THR A O 1
ATOM 1505 N N . MET A 1 202 ? 1.222 -2.777 5.365 1.00 86.12 202 MET A N 1
ATOM 1506 C CA . MET A 1 202 ? 0.993 -2.471 3.948 1.00 86.12 202 MET A CA 1
ATOM 1507 C C . MET A 1 202 ? 2.297 -2.490 3.146 1.00 86.12 202 MET A C 1
ATOM 1509 O O . MET A 1 202 ? 2.340 -3.140 2.106 1.00 86.12 202 MET A O 1
ATOM 1513 N N . ILE A 1 203 ? 3.351 -1.837 3.650 1.00 86.00 203 ILE A N 1
ATOM 1514 C CA . ILE A 1 203 ? 4.669 -1.780 3.002 1.00 86.00 203 ILE A CA 1
ATOM 1515 C C . ILE A 1 203 ? 5.243 -3.185 2.813 1.00 86.00 203 ILE A C 1
ATOM 1517 O O . ILE A 1 203 ? 5.742 -3.498 1.736 1.00 86.00 203 ILE A O 1
ATOM 1521 N N . LEU A 1 204 ? 5.130 -4.054 3.821 1.00 88.25 204 LEU A N 1
ATOM 1522 C CA . LEU A 1 204 ? 5.595 -5.438 3.733 1.00 88.25 204 LEU A CA 1
ATOM 1523 C C . LEU A 1 204 ? 4.931 -6.182 2.567 1.00 88.25 204 LEU A C 1
ATOM 1525 O O . LEU A 1 204 ? 5.628 -6.791 1.758 1.00 88.25 204 LEU A O 1
ATOM 1529 N N . PHE A 1 205 ? 3.605 -6.090 2.435 1.00 87.94 205 PHE A N 1
ATOM 1530 C CA . PHE A 1 205 ? 2.891 -6.737 1.334 1.00 87.94 205 PHE A CA 1
ATOM 1531 C C . PHE A 1 205 ? 3.200 -6.094 -0.023 1.00 87.94 205 PHE A C 1
ATOM 1533 O O . PHE A 1 205 ? 3.450 -6.810 -0.990 1.00 87.94 205 PHE A O 1
ATOM 1540 N N . THR A 1 206 ? 3.238 -4.763 -0.127 1.00 85.25 206 THR A N 1
ATOM 1541 C CA . THR A 1 206 ? 3.532 -4.097 -1.407 1.00 85.25 206 THR A CA 1
ATOM 1542 C C . THR A 1 206 ? 4.952 -4.384 -1.889 1.00 85.25 206 THR A C 1
ATOM 1544 O O . THR A 1 206 ? 5.147 -4.682 -3.065 1.00 85.25 206 THR A O 1
ATOM 1547 N N . SER A 1 207 ? 5.935 -4.363 -0.985 1.00 86.88 207 SER A N 1
ATOM 1548 C CA . SER A 1 207 ? 7.334 -4.646 -1.313 1.00 86.88 207 SER A CA 1
ATOM 1549 C C . SER A 1 207 ? 7.556 -6.122 -1.634 1.00 86.88 207 SER A C 1
ATOM 1551 O O . SER A 1 207 ? 8.320 -6.428 -2.549 1.00 86.88 207 SER A O 1
ATOM 1553 N N . ALA A 1 208 ? 6.864 -7.041 -0.949 1.00 88.88 208 ALA A N 1
ATOM 1554 C CA . ALA A 1 208 ? 6.894 -8.464 -1.286 1.00 88.88 208 ALA A CA 1
ATOM 1555 C C . ALA A 1 208 ? 6.330 -8.725 -2.692 1.00 88.88 208 ALA A C 1
ATOM 1557 O O . ALA A 1 208 ? 6.955 -9.444 -3.471 1.00 88.88 208 ALA A O 1
ATOM 1558 N N . SER A 1 209 ? 5.198 -8.097 -3.041 1.00 88.19 209 SER A N 1
ATOM 1559 C CA . SER A 1 209 ? 4.608 -8.201 -4.385 1.00 88.19 209 SER A CA 1
ATOM 1560 C C . SER A 1 209 ? 5.571 -7.671 -5.442 1.00 88.19 209 SER A C 1
ATOM 1562 O O . SER A 1 209 ? 5.892 -8.378 -6.392 1.00 88.19 209 SER A O 1
ATOM 1564 N N . ALA A 1 210 ? 6.089 -6.454 -5.246 1.00 85.94 210 ALA A N 1
ATOM 1565 C CA . ALA A 1 210 ? 7.021 -5.832 -6.179 1.00 85.94 210 ALA A CA 1
ATOM 1566 C C . ALA A 1 210 ? 8.279 -6.687 -6.374 1.00 85.94 210 ALA A C 1
ATOM 1568 O O . ALA A 1 210 ? 8.666 -6.951 -7.507 1.00 85.94 210 ALA A O 1
ATOM 1569 N N . SER A 1 211 ? 8.877 -7.181 -5.286 1.00 86.38 211 SER A N 1
ATOM 1570 C CA . SER A 1 211 ? 10.076 -8.026 -5.350 1.00 86.38 211 SER A CA 1
ATOM 1571 C C . SER A 1 211 ? 9.824 -9.304 -6.148 1.00 86.38 211 SER A C 1
ATOM 1573 O O . SER A 1 211 ? 10.629 -9.664 -7.001 1.00 86.38 211 SER A O 1
ATOM 1575 N N . LEU A 1 212 ? 8.690 -9.973 -5.916 1.00 87.00 212 LEU A N 1
ATOM 1576 C CA . LEU A 1 212 ? 8.348 -11.206 -6.623 1.00 87.00 212 LEU A CA 1
ATOM 1577 C C . LEU A 1 212 ? 8.096 -10.963 -8.115 1.00 87.00 212 LEU A C 1
ATOM 1579 O O . LEU A 1 212 ? 8.541 -11.739 -8.957 1.00 87.00 212 LEU A O 1
ATOM 1583 N N . VAL A 1 213 ? 7.440 -9.851 -8.439 1.00 86.12 213 VAL A N 1
ATOM 1584 C CA . VAL A 1 213 ? 7.208 -9.411 -9.814 1.00 86.12 213 VAL A CA 1
ATOM 1585 C C . VAL A 1 213 ? 8.538 -9.099 -10.517 1.00 86.12 213 VAL A C 1
ATOM 1587 O O . VAL A 1 213 ? 8.789 -9.623 -11.600 1.00 86.12 213 VAL A O 1
ATOM 1590 N N . TYR A 1 214 ? 9.449 -8.352 -9.887 1.00 83.25 214 TYR A N 1
ATOM 1591 C CA . TYR A 1 214 ? 10.782 -8.072 -10.442 1.00 83.25 214 TYR A CA 1
ATOM 1592 C C . TYR A 1 214 ? 11.631 -9.333 -10.645 1.00 83.25 214 TYR A C 1
ATOM 1594 O O . TYR A 1 214 ? 12.331 -9.437 -11.653 1.00 83.25 214 TYR A O 1
ATOM 1602 N N . LEU A 1 215 ? 11.549 -10.299 -9.724 1.00 83.12 215 LEU A N 1
ATOM 1603 C CA . LEU A 1 215 ? 12.196 -11.603 -9.882 1.00 83.12 215 LEU A CA 1
ATOM 1604 C C . LEU A 1 215 ? 11.611 -12.376 -11.071 1.00 83.12 215 LEU A C 1
ATOM 1606 O O . LEU A 1 215 ? 12.368 -12.963 -11.840 1.00 83.12 215 LEU A O 1
ATOM 1610 N N . SER A 1 216 ? 10.286 -12.345 -11.254 1.00 81.56 216 SER A N 1
ATOM 1611 C CA . SER A 1 216 ? 9.623 -13.023 -12.376 1.00 81.56 216 SER A CA 1
ATOM 1612 C C . SER A 1 216 ? 9.975 -12.415 -13.737 1.00 81.56 216 SER A C 1
ATOM 1614 O O . SER A 1 216 ? 10.225 -13.156 -14.681 1.00 81.56 216 SER A O 1
ATOM 1616 N N . PHE A 1 217 ? 10.115 -11.085 -13.818 1.00 78.38 217 PHE A N 1
ATOM 1617 C CA . PHE A 1 217 ? 10.507 -10.394 -15.050 1.00 78.38 217 PHE A CA 1
ATOM 1618 C C . PHE A 1 217 ? 11.971 -10.642 -15.457 1.00 78.38 217 PHE A C 1
ATOM 1620 O O . PHE A 1 217 ? 12.386 -10.232 -16.541 1.00 78.38 217 PHE A O 1
ATOM 1627 N N . GLY A 1 218 ? 12.776 -11.303 -14.614 1.00 72.50 218 GLY A N 1
ATOM 1628 C CA . GLY A 1 218 ? 14.155 -11.684 -14.935 1.00 72.50 218 GLY A CA 1
ATOM 1629 C C . GLY A 1 218 ? 15.099 -10.501 -15.177 1.00 72.50 218 GLY A C 1
ATOM 1630 O O . GLY A 1 218 ? 16.171 -10.683 -15.749 1.00 72.50 218 GLY A O 1
ATOM 1631 N N . GLY A 1 219 ? 14.707 -9.289 -14.768 1.00 68.06 219 GLY A N 1
ATOM 1632 C CA . GLY A 1 219 ? 15.483 -8.063 -14.979 1.00 68.06 219 GLY A CA 1
ATOM 1633 C C . GLY A 1 219 ? 16.681 -7.911 -14.038 1.00 68.06 219 GLY A C 1
ATOM 1634 O O . GLY A 1 219 ? 17.516 -7.037 -14.249 1.00 68.06 219 GLY A O 1
ATOM 1635 N N . ILE A 1 220 ? 16.775 -8.745 -12.999 1.00 72.88 220 ILE A N 1
ATOM 1636 C CA . ILE A 1 220 ? 17.807 -8.673 -11.964 1.00 72.88 220 ILE A CA 1
ATOM 1637 C C . ILE A 1 220 ? 18.420 -10.062 -11.767 1.00 72.88 220 ILE A C 1
ATOM 1639 O O . ILE A 1 220 ? 17.701 -11.047 -11.597 1.00 72.88 220 ILE A O 1
ATOM 1643 N N . SER A 1 221 ? 19.754 -10.143 -11.765 1.00 82.44 221 SER A N 1
ATOM 1644 C CA . SER A 1 221 ? 20.469 -11.359 -11.373 1.00 82.44 221 SER A CA 1
ATOM 1645 C C . SER A 1 221 ? 20.178 -11.691 -9.908 1.00 82.44 221 SER A C 1
ATOM 1647 O O . SER A 1 221 ? 20.169 -10.807 -9.048 1.00 82.44 221 SER A O 1
ATOM 1649 N N . ALA A 1 222 ? 19.948 -12.972 -9.606 1.00 80.69 222 ALA A N 1
ATOM 1650 C CA . ALA A 1 222 ? 19.602 -13.419 -8.254 1.00 80.69 222 ALA A CA 1
ATOM 1651 C C . ALA A 1 222 ? 20.620 -12.941 -7.199 1.00 80.69 222 ALA A C 1
ATOM 1653 O O . ALA A 1 222 ? 20.230 -12.540 -6.104 1.00 80.69 222 ALA A O 1
ATOM 1654 N N . ASP A 1 223 ? 21.902 -12.881 -7.564 1.00 86.00 223 ASP A N 1
ATOM 1655 C CA . ASP A 1 223 ? 22.983 -12.399 -6.699 1.00 86.00 223 ASP A CA 1
ATOM 1656 C C . ASP A 1 223 ? 22.799 -10.931 -6.294 1.00 86.00 223 ASP A C 1
ATOM 1658 O O . ASP A 1 223 ? 22.983 -10.569 -5.130 1.00 86.00 223 ASP A O 1
ATOM 1662 N N . TYR A 1 224 ? 22.378 -10.080 -7.234 1.00 86.06 224 TYR A N 1
ATOM 1663 C CA . TYR A 1 224 ? 22.121 -8.669 -6.962 1.00 86.06 224 TYR A CA 1
ATOM 1664 C C . TYR A 1 224 ? 20.870 -8.485 -6.097 1.00 86.06 224 TYR A C 1
ATOM 1666 O O . TYR A 1 224 ? 20.877 -7.680 -5.166 1.00 86.06 224 TYR A O 1
ATOM 1674 N N . ALA A 1 225 ? 19.822 -9.281 -6.336 1.00 84.88 225 ALA A N 1
ATOM 1675 C CA . ALA A 1 225 ? 18.620 -9.268 -5.503 1.00 84.88 225 ALA A CA 1
ATOM 1676 C C . ALA A 1 225 ? 18.929 -9.651 -4.045 1.00 84.88 225 ALA A C 1
ATOM 1678 O O . ALA A 1 225 ? 18.470 -8.979 -3.120 1.00 84.88 225 ALA A O 1
ATOM 1679 N N . VAL A 1 226 ? 19.746 -10.688 -3.827 1.00 86.62 226 VAL A N 1
ATOM 1680 C CA . VAL A 1 226 ? 20.168 -11.106 -2.480 1.00 86.62 226 VAL A CA 1
ATOM 1681 C C . VAL A 1 226 ? 21.049 -10.043 -1.824 1.00 86.62 226 VAL A C 1
ATOM 1683 O O . VAL A 1 226 ? 20.833 -9.719 -0.656 1.00 86.62 226 VAL A O 1
ATOM 1686 N N . ALA A 1 227 ? 21.997 -9.451 -2.556 1.00 89.81 227 ALA A N 1
ATOM 1687 C CA . ALA A 1 227 ? 22.844 -8.381 -2.032 1.00 89.81 227 ALA A CA 1
ATOM 1688 C C . ALA A 1 227 ? 22.020 -7.164 -1.574 1.00 89.81 227 ALA A C 1
ATOM 1690 O O . ALA A 1 227 ? 22.234 -6.648 -0.474 1.00 89.81 227 ALA A O 1
ATOM 1691 N N . LEU A 1 228 ? 21.033 -6.744 -2.374 1.00 87.25 228 LEU A N 1
ATOM 1692 C CA . LEU A 1 228 ? 20.114 -5.663 -2.013 1.00 87.25 228 LEU A CA 1
ATOM 1693 C C . LEU A 1 228 ? 19.232 -6.019 -0.814 1.00 87.25 228 LEU A C 1
ATOM 1695 O O . LEU A 1 228 ? 19.006 -5.168 0.045 1.00 87.25 228 LEU A O 1
ATOM 1699 N N . LEU A 1 229 ? 18.761 -7.265 -0.726 1.00 88.00 229 LEU A N 1
ATOM 1700 C CA . LEU A 1 229 ? 17.963 -7.731 0.406 1.00 88.00 229 LEU A CA 1
ATOM 1701 C C . LEU A 1 229 ? 18.773 -7.672 1.706 1.00 88.00 229 LEU A C 1
ATOM 1703 O O . LEU A 1 229 ? 18.281 -7.153 2.706 1.00 88.00 229 LEU A O 1
ATOM 1707 N N . LEU A 1 230 ? 20.023 -8.143 1.687 1.00 92.00 230 LEU A N 1
ATOM 1708 C CA . LEU A 1 230 ? 20.916 -8.092 2.847 1.00 92.00 230 LEU A CA 1
ATOM 1709 C C . LEU A 1 230 ? 21.233 -6.651 3.255 1.00 92.00 230 LEU A C 1
ATOM 1711 O O . LEU A 1 230 ? 21.126 -6.313 4.434 1.00 92.00 230 LEU A O 1
ATOM 1715 N N . LEU A 1 231 ? 21.569 -5.789 2.292 1.00 93.44 231 LEU A N 1
ATOM 1716 C CA . LEU A 1 231 ? 21.834 -4.377 2.560 1.00 93.44 231 LEU A CA 1
ATOM 1717 C C . LEU A 1 231 ? 20.600 -3.686 3.156 1.00 93.44 231 LEU A C 1
ATOM 1719 O O . LEU A 1 231 ? 20.701 -3.018 4.185 1.00 93.44 231 LEU A O 1
ATOM 1723 N N . GLY A 1 232 ? 19.427 -3.896 2.556 1.00 90.19 232 GLY A N 1
ATOM 1724 C CA . GLY A 1 232 ? 18.158 -3.363 3.043 1.00 90.19 232 GLY A CA 1
ATOM 1725 C C . GLY A 1 232 ? 17.817 -3.860 4.447 1.00 90.19 232 GLY A C 1
ATOM 1726 O O . GLY A 1 232 ? 17.386 -3.069 5.287 1.00 90.19 232 GLY A O 1
ATOM 1727 N N . PHE A 1 233 ? 18.068 -5.137 4.742 1.00 91.12 233 PHE A N 1
ATOM 1728 C CA . PHE A 1 233 ? 17.859 -5.713 6.069 1.00 91.12 233 PHE A CA 1
ATOM 1729 C C . PHE A 1 233 ? 18.757 -5.056 7.123 1.00 91.12 233 PHE A C 1
ATOM 1731 O O . PHE A 1 233 ? 18.257 -4.623 8.160 1.00 91.12 233 PHE A O 1
ATOM 1738 N N . VAL A 1 234 ? 20.055 -4.900 6.839 1.00 95.19 234 VAL A N 1
ATOM 1739 C CA . VAL A 1 234 ? 21.010 -4.249 7.753 1.00 95.19 234 VAL A CA 1
ATOM 1740 C C . VAL A 1 234 ? 20.635 -2.786 7.996 1.00 95.19 234 VAL A C 1
ATOM 1742 O O . VAL A 1 234 ? 20.573 -2.355 9.148 1.00 95.19 234 VAL A O 1
ATOM 1745 N N . VAL A 1 235 ? 20.330 -2.031 6.936 1.00 92.25 235 VAL A N 1
ATOM 1746 C CA . VAL A 1 235 ? 19.922 -0.620 7.044 1.00 92.25 235 VAL A CA 1
ATOM 1747 C C . VAL A 1 235 ? 18.612 -0.482 7.820 1.00 92.25 235 VAL A C 1
ATOM 1749 O O . VAL A 1 235 ? 18.502 0.393 8.676 1.00 92.25 235 VAL A O 1
ATOM 1752 N N . THR A 1 236 ? 17.638 -1.364 7.581 1.00 89.25 236 THR A N 1
ATOM 1753 C CA . THR A 1 236 ? 16.357 -1.347 8.303 1.00 89.25 236 THR A CA 1
ATOM 1754 C C . THR A 1 236 ? 16.559 -1.669 9.778 1.00 89.25 236 THR A C 1
ATOM 1756 O O . THR A 1 236 ? 16.037 -0.947 10.620 1.00 89.25 236 THR A O 1
ATOM 1759 N N . LEU A 1 237 ? 17.358 -2.687 10.123 1.00 92.25 237 LEU A N 1
ATOM 1760 C CA . LEU A 1 237 ? 17.683 -2.996 11.519 1.00 92.25 237 LEU A CA 1
ATOM 1761 C C . LEU A 1 237 ? 18.370 -1.826 12.219 1.00 92.25 237 LEU A C 1
ATOM 1763 O O . LEU A 1 237 ? 17.992 -1.477 13.338 1.00 92.25 237 LEU A O 1
ATOM 1767 N N . ALA A 1 238 ? 19.348 -1.206 11.555 1.00 92.81 238 ALA A N 1
ATOM 1768 C CA . ALA A 1 238 ? 20.023 -0.028 12.077 1.00 92.81 238 ALA A CA 1
ATOM 1769 C C . ALA A 1 238 ? 19.027 1.122 12.291 1.00 92.81 238 ALA A C 1
ATOM 1771 O O . ALA A 1 238 ? 18.981 1.685 13.379 1.00 92.81 238 ALA A O 1
ATOM 1772 N N . GLY A 1 239 ? 18.168 1.414 11.309 1.00 88.56 239 GLY A N 1
ATOM 1773 C CA . GLY A 1 239 ? 17.152 2.466 11.390 1.00 88.56 239 GLY A CA 1
ATOM 1774 C C . GLY A 1 239 ? 16.099 2.225 12.476 1.00 88.56 239 GLY A C 1
ATOM 1775 O O . GLY A 1 239 ? 15.784 3.137 13.249 1.00 88.56 239 GLY A O 1
ATOM 1776 N N . GLN A 1 240 ? 15.592 0.995 12.598 1.00 86.75 240 GLN A N 1
ATOM 1777 C CA . GLN A 1 240 ? 14.671 0.601 13.668 1.00 86.75 240 GLN A CA 1
ATOM 1778 C C . GLN A 1 240 ? 15.340 0.755 15.039 1.00 86.75 240 GLN A C 1
ATOM 1780 O O . GLN A 1 240 ? 14.747 1.326 15.953 1.00 86.75 240 GLN A O 1
ATOM 1785 N N . GLY A 1 241 ? 16.593 0.302 15.165 1.00 89.62 241 GLY A N 1
ATOM 1786 C CA . GLY A 1 241 ? 17.397 0.435 16.377 1.00 89.62 241 GLY A CA 1
ATOM 1787 C C . GLY A 1 241 ? 17.647 1.895 16.754 1.00 89.62 241 GLY A C 1
ATOM 1788 O O . GLY A 1 241 ? 17.433 2.274 17.904 1.00 89.62 241 GLY A O 1
ATOM 1789 N N . SER A 1 242 ? 18.014 2.741 15.788 1.00 85.81 242 SER A N 1
ATOM 1790 C CA . SER A 1 242 ? 18.197 4.183 15.988 1.00 85.81 242 SER A CA 1
ATOM 1791 C C . SER A 1 242 ? 16.905 4.866 16.428 1.00 85.81 242 SER A C 1
ATOM 1793 O O . SER A 1 242 ? 16.928 5.688 17.341 1.00 85.81 242 SER A O 1
ATOM 1795 N N . THR A 1 243 ? 15.768 4.501 15.832 1.00 82.00 243 THR A N 1
ATOM 1796 C CA . THR A 1 243 ? 14.461 5.076 16.183 1.00 82.00 243 THR A CA 1
ATOM 1797 C C . THR A 1 243 ? 14.015 4.630 17.575 1.00 82.00 243 THR A C 1
ATOM 1799 O O . THR A 1 243 ? 13.546 5.448 18.365 1.00 82.00 243 THR A O 1
ATOM 1802 N N . TYR A 1 244 ? 14.219 3.355 17.916 1.00 84.31 244 TYR A N 1
ATOM 1803 C CA . TYR A 1 244 ? 13.947 2.830 19.254 1.00 84.31 244 TYR A CA 1
ATOM 1804 C C . TYR A 1 244 ? 14.818 3.513 20.313 1.00 84.31 244 TYR A C 1
ATOM 1806 O O . TYR A 1 244 ? 14.323 3.964 21.348 1.00 84.31 244 TYR A O 1
ATOM 1814 N N . TRP A 1 245 ? 16.112 3.662 20.028 1.00 85.44 245 TRP A N 1
ATOM 1815 C CA . TRP A 1 245 ? 17.042 4.366 20.900 1.00 85.44 245 TRP A CA 1
ATOM 1816 C C . TRP A 1 245 ? 16.631 5.831 21.096 1.00 85.44 245 TRP A C 1
ATOM 1818 O O . TRP A 1 245 ? 16.575 6.310 22.230 1.00 85.44 245 TRP A O 1
ATOM 1828 N N . LEU A 1 246 ? 16.250 6.524 20.020 1.00 82.88 246 LEU A N 1
ATOM 1829 C CA . LEU A 1 246 ? 15.764 7.903 20.071 1.00 82.88 246 LEU A CA 1
ATOM 1830 C C . LEU A 1 246 ? 14.479 8.025 20.908 1.00 82.88 246 LEU A C 1
ATOM 1832 O O . LEU A 1 246 ? 14.353 8.938 21.727 1.00 82.88 246 LEU A O 1
ATOM 1836 N N . MET A 1 247 ? 13.557 7.070 20.763 1.00 80.75 247 MET A N 1
ATOM 1837 C CA . MET A 1 247 ? 12.319 7.016 21.541 1.00 80.75 247 MET A CA 1
ATOM 1838 C C . MET A 1 247 ? 12.593 6.795 23.036 1.00 80.75 247 MET A C 1
ATOM 1840 O O . MET A 1 247 ? 11.973 7.445 23.882 1.00 80.75 247 MET A O 1
ATOM 1844 N N . SER A 1 248 ? 13.564 5.936 23.371 1.00 81.94 248 SER A N 1
ATOM 1845 C CA . SER A 1 248 ? 13.968 5.675 24.761 1.00 81.94 248 SER A CA 1
ATOM 1846 C C . SER A 1 248 ? 14.563 6.906 25.450 1.00 81.94 248 SER A C 1
ATOM 1848 O O . SER A 1 248 ? 14.391 7.083 26.652 1.00 81.94 248 SER A O 1
ATOM 1850 N N . ARG A 1 249 ? 15.219 7.792 24.690 1.00 82.19 249 ARG A N 1
ATOM 1851 C CA . ARG A 1 249 ? 15.836 9.013 25.221 1.00 82.19 249 ARG A CA 1
ATOM 1852 C C . ARG A 1 249 ? 14.838 10.139 25.453 1.00 82.19 249 ARG A C 1
ATOM 1854 O O . ARG A 1 249 ? 15.013 10.902 26.396 1.00 82.19 249 ARG A O 1
ATOM 1861 N N . LEU A 1 250 ? 13.844 10.282 24.576 1.00 79.25 250 LEU A N 1
ATOM 1862 C CA . LEU A 1 250 ? 13.026 11.496 24.524 1.00 79.25 250 LEU A CA 1
ATOM 1863 C C . LEU A 1 250 ? 11.579 11.306 25.003 1.00 79.25 250 LEU A C 1
ATOM 1865 O O . LEU A 1 250 ? 10.946 12.316 25.287 1.00 79.25 250 LEU A O 1
ATOM 1869 N N . GLN A 1 251 ? 11.063 10.068 25.115 1.00 77.75 251 GLN A N 1
ATOM 1870 C CA . GLN A 1 251 ? 9.755 9.693 25.712 1.00 77.75 251 GLN A CA 1
ATOM 1871 C C . GLN A 1 251 ? 8.540 10.566 25.302 1.00 77.75 251 GLN A C 1
ATOM 1873 O O . GLN A 1 251 ? 7.508 10.569 25.969 1.00 77.75 251 GLN A O 1
ATOM 1878 N N . ARG A 1 252 ? 8.621 11.311 24.190 1.00 78.44 252 ARG A N 1
ATOM 1879 C CA . ARG A 1 252 ? 7.574 12.229 23.720 1.00 78.44 252 ARG A CA 1
ATOM 1880 C C . ARG A 1 252 ? 7.078 11.815 22.344 1.00 78.44 252 ARG A C 1
ATOM 1882 O O . ARG A 1 252 ? 7.854 11.706 21.399 1.00 78.44 252 ARG A O 1
ATOM 1889 N N . ARG A 1 253 ? 5.755 11.683 22.217 1.00 68.25 253 ARG A N 1
ATOM 1890 C CA . ARG A 1 253 ? 5.065 11.284 20.978 1.00 68.25 253 ARG A CA 1
ATOM 1891 C C . ARG A 1 253 ? 5.366 12.201 19.785 1.00 68.25 253 ARG A C 1
ATOM 1893 O O . ARG A 1 253 ? 5.409 11.742 18.649 1.00 68.25 253 ARG A O 1
ATOM 1900 N N . SER A 1 254 ? 5.627 13.485 20.041 1.00 79.12 254 SER A N 1
ATOM 1901 C CA . SER A 1 254 ? 5.959 14.479 19.011 1.00 79.12 254 SER A CA 1
ATOM 1902 C C . SER A 1 254 ? 7.271 14.193 18.275 1.00 79.12 254 SER A C 1
ATOM 1904 O O . SER A 1 254 ? 7.409 14.572 17.115 1.00 79.12 254 SER A O 1
ATOM 1906 N N . VAL A 1 255 ? 8.221 13.494 18.904 1.00 75.56 255 VAL A N 1
ATOM 1907 C CA . VAL A 1 255 ? 9.533 13.200 18.304 1.00 75.56 255 VAL A CA 1
ATOM 1908 C C . VAL A 1 255 ? 9.401 12.262 17.111 1.00 75.56 255 VAL A C 1
ATOM 1910 O O . VAL A 1 255 ? 10.067 12.468 16.102 1.00 75.56 255 VAL A O 1
ATOM 1913 N N . VAL A 1 256 ? 8.504 11.277 17.188 1.00 73.75 256 VAL A N 1
ATOM 1914 C CA . VAL A 1 256 ? 8.257 10.329 16.090 1.00 73.75 256 VAL A CA 1
ATOM 1915 C C . VAL A 1 256 ? 7.719 11.055 14.857 1.00 73.75 256 VAL A C 1
ATOM 1917 O O . VAL A 1 256 ? 8.174 10.806 13.744 1.00 73.75 256 VAL A O 1
ATOM 1920 N N . ILE A 1 257 ? 6.799 12.002 15.057 1.00 73.81 257 ILE A N 1
ATOM 1921 C CA . ILE A 1 257 ? 6.219 12.799 13.969 1.00 73.81 257 ILE A CA 1
ATOM 1922 C C . ILE A 1 257 ? 7.294 13.681 13.324 1.00 73.81 257 ILE A C 1
ATOM 1924 O O . ILE A 1 257 ? 7.402 13.712 12.101 1.00 73.81 257 ILE A O 1
ATOM 1928 N N . ILE A 1 258 ? 8.128 14.347 14.130 1.00 80.88 258 ILE A N 1
ATOM 1929 C CA . ILE A 1 258 ? 9.230 15.183 13.628 1.00 80.88 258 ILE A CA 1
ATOM 1930 C C . ILE A 1 258 ? 10.265 14.339 12.871 1.00 80.88 258 ILE A C 1
ATOM 1932 O O . ILE A 1 258 ? 10.734 14.765 11.820 1.00 80.88 258 ILE A O 1
ATOM 1936 N N . ALA A 1 259 ? 10.595 13.140 13.360 1.00 79.50 259 ALA A N 1
ATOM 1937 C CA . ALA A 1 259 ? 11.529 12.232 12.697 1.00 79.50 259 ALA A CA 1
ATOM 1938 C C . ALA A 1 259 ? 11.000 11.730 11.342 1.00 79.50 259 ALA A C 1
ATOM 1940 O O . ALA A 1 259 ? 11.739 11.690 10.363 1.00 79.50 259 ALA A O 1
ATOM 1941 N N . MET A 1 260 ? 9.713 11.385 11.253 1.00 75.38 260 MET A N 1
ATOM 1942 C CA . MET A 1 260 ? 9.087 11.026 9.976 1.00 75.38 260 MET A CA 1
ATOM 1943 C C . MET A 1 260 ? 9.057 12.220 9.015 1.00 75.38 260 MET A C 1
ATOM 1945 O O . MET A 1 260 ? 9.428 12.083 7.852 1.00 75.38 260 MET A O 1
ATOM 1949 N N . ALA A 1 261 ? 8.682 13.405 9.503 1.00 77.00 261 ALA A N 1
ATOM 1950 C CA . ALA A 1 261 ? 8.648 14.620 8.694 1.00 77.00 261 ALA A CA 1
ATOM 1951 C C . ALA A 1 261 ? 10.041 15.006 8.163 1.00 77.00 261 ALA A C 1
ATOM 1953 O O . ALA A 1 261 ? 10.169 15.382 6.999 1.00 77.00 261 ALA A O 1
ATOM 1954 N N . SER A 1 262 ? 11.095 14.874 8.976 1.00 83.38 262 SER A N 1
ATOM 1955 C CA . SER A 1 262 ? 12.465 15.163 8.541 1.00 83.38 262 SER A CA 1
ATOM 1956 C C . SER A 1 262 ? 12.965 14.163 7.497 1.00 83.38 262 SER A C 1
ATOM 1958 O O . SER A 1 262 ? 13.573 14.578 6.511 1.00 83.38 262 SER A O 1
ATOM 1960 N N . LEU A 1 263 ? 12.649 12.872 7.650 1.00 80.19 263 LEU A N 1
ATOM 1961 C CA . LEU A 1 263 ? 12.942 11.845 6.644 1.00 80.19 263 LEU A CA 1
ATOM 1962 C C . LEU A 1 263 ? 12.247 12.143 5.310 1.00 80.19 263 LEU A C 1
ATOM 1964 O O . LEU A 1 263 ? 12.872 12.037 4.257 1.00 80.19 263 LEU A O 1
ATOM 1968 N N . MET A 1 264 ? 10.980 12.562 5.345 1.00 79.00 264 MET A N 1
ATOM 1969 C CA . MET A 1 264 ? 10.229 12.937 4.142 1.00 79.00 264 MET A CA 1
ATOM 1970 C C . MET A 1 264 ? 10.820 14.163 3.446 1.00 79.00 264 MET A C 1
ATOM 1972 O O . MET A 1 264 ? 10.952 14.170 2.221 1.00 79.00 264 MET A O 1
ATOM 1976 N N . LEU A 1 265 ? 11.203 15.187 4.215 1.00 85.00 265 LEU A N 1
ATOM 1977 C CA . LEU A 1 265 ? 11.862 16.380 3.684 1.00 85.00 265 LEU A CA 1
ATOM 1978 C C . LEU A 1 265 ? 13.202 16.033 3.034 1.00 85.00 265 LEU A C 1
ATOM 1980 O O . LEU A 1 265 ? 13.464 16.475 1.918 1.00 85.00 265 LEU A O 1
ATOM 1984 N N . LEU A 1 266 ? 14.016 15.204 3.692 1.00 87.81 266 LEU A N 1
ATOM 1985 C CA . LEU A 1 266 ? 15.296 14.755 3.151 1.00 87.81 266 LEU A CA 1
ATOM 1986 C C . LEU A 1 266 ? 15.108 13.954 1.857 1.00 87.81 266 LEU A C 1
ATOM 1988 O O . LEU A 1 266 ? 15.764 14.248 0.862 1.00 87.81 266 LEU A O 1
ATOM 1992 N N . ALA A 1 267 ? 14.184 12.990 1.844 1.00 83.12 267 ALA A N 1
ATOM 1993 C CA . ALA A 1 267 ? 13.884 12.197 0.653 1.00 83.12 267 ALA A CA 1
ATOM 1994 C C . ALA A 1 267 ? 13.424 13.082 -0.518 1.00 83.12 267 ALA A C 1
ATOM 1996 O O . ALA A 1 267 ? 13.913 12.934 -1.637 1.00 83.12 267 ALA A O 1
ATOM 1997 N N . THR A 1 268 ? 12.543 14.048 -0.246 1.00 83.81 268 THR A N 1
ATOM 1998 C CA . THR A 1 268 ? 12.056 15.000 -1.255 1.00 83.81 268 THR A CA 1
ATOM 1999 C C . THR A 1 268 ? 13.186 15.886 -1.774 1.00 83.81 268 THR A C 1
ATOM 2001 O O . THR A 1 268 ? 13.283 16.102 -2.977 1.00 83.81 268 THR A O 1
ATOM 2004 N N . ALA A 1 269 ? 14.072 16.367 -0.896 1.00 89.62 269 ALA A N 1
ATOM 2005 C CA . ALA A 1 269 ? 15.214 17.189 -1.285 1.00 89.62 269 ALA A CA 1
ATOM 2006 C C . ALA A 1 269 ? 16.196 16.424 -2.185 1.00 89.62 269 ALA A C 1
ATOM 2008 O O . ALA A 1 269 ? 16.642 16.969 -3.193 1.00 89.62 269 ALA A O 1
ATOM 2009 N N . VAL A 1 270 ? 16.489 15.158 -1.862 1.00 90.19 270 VAL A N 1
ATOM 2010 C CA . VAL A 1 270 ? 17.356 14.300 -2.685 1.00 90.19 270 VAL A CA 1
ATOM 2011 C C . VAL A 1 270 ? 16.714 14.031 -4.046 1.00 90.19 270 VAL A C 1
ATOM 2013 O O . VAL A 1 270 ? 17.356 14.241 -5.069 1.00 90.19 270 VAL A O 1
ATOM 2016 N N . MET A 1 271 ? 15.434 13.649 -4.085 1.00 86.00 271 MET A N 1
ATOM 2017 C CA . MET A 1 271 ? 14.732 13.434 -5.358 1.00 86.00 271 MET A CA 1
ATOM 2018 C C . MET A 1 271 ? 14.659 14.709 -6.206 1.00 86.00 271 MET A C 1
ATOM 2020 O O . MET A 1 271 ? 14.838 14.656 -7.420 1.00 86.00 271 MET A O 1
ATOM 2024 N N . TYR A 1 272 ? 14.430 15.865 -5.580 1.00 89.75 272 TYR A N 1
ATOM 2025 C CA . TYR A 1 272 ? 14.414 17.154 -6.266 1.00 89.75 272 TYR A CA 1
ATOM 2026 C C . TYR A 1 272 ? 15.787 17.503 -6.852 1.00 89.75 272 TYR A C 1
ATOM 2028 O O . TYR A 1 272 ? 15.877 17.946 -7.997 1.00 89.75 272 TYR A O 1
ATOM 2036 N N . TYR A 1 273 ? 16.860 17.254 -6.099 1.00 93.94 273 TYR A N 1
ATOM 2037 C CA . TYR A 1 273 ? 18.231 17.452 -6.558 1.00 93.94 273 TYR A CA 1
ATOM 2038 C C . TYR A 1 273 ? 18.567 16.571 -7.770 1.00 93.94 273 TYR A C 1
ATOM 2040 O O . TYR A 1 273 ? 19.008 17.091 -8.798 1.00 93.94 273 TYR A O 1
ATOM 2048 N N . GLU A 1 274 ? 18.273 15.269 -7.694 1.00 89.62 274 GLU A N 1
ATOM 2049 C CA . GLU A 1 274 ? 18.458 14.326 -8.808 1.00 89.62 274 GLU A CA 1
ATOM 2050 C C . GLU A 1 274 ? 17.640 14.736 -10.040 1.00 89.62 274 GLU A C 1
ATOM 2052 O O . GLU A 1 274 ? 18.126 14.699 -11.175 1.00 89.62 274 GLU A O 1
ATOM 2057 N N . SER A 1 275 ? 16.409 15.207 -9.825 1.00 87.00 275 SER A N 1
ATOM 2058 C CA . SER A 1 275 ? 15.553 15.699 -10.903 1.00 87.00 275 SER A CA 1
ATOM 2059 C C . SER A 1 275 ? 16.140 16.931 -11.594 1.00 87.00 275 SER A C 1
ATOM 2061 O O . SER A 1 275 ? 16.072 17.014 -12.821 1.00 87.00 275 SER A O 1
ATOM 2063 N N . ILE A 1 276 ? 16.718 17.884 -10.851 1.00 91.88 276 ILE A N 1
ATOM 2064 C CA . ILE A 1 276 ? 17.352 19.074 -11.439 1.00 91.88 276 ILE A CA 1
ATOM 2065 C C . ILE A 1 276 ? 18.583 18.680 -12.248 1.00 91.88 276 ILE A C 1
ATOM 2067 O O . ILE A 1 276 ? 18.731 19.141 -13.377 1.00 91.88 276 ILE A O 1
ATOM 2071 N N . ILE A 1 277 ? 19.457 17.830 -11.705 1.00 90.62 277 ILE A N 1
ATOM 2072 C CA . ILE A 1 277 ? 20.667 17.397 -12.419 1.00 90.62 277 ILE A CA 1
ATOM 2073 C C . ILE A 1 277 ? 20.291 16.683 -13.709 1.00 90.62 277 ILE A C 1
ATOM 2075 O O . ILE A 1 277 ? 20.826 17.000 -14.770 1.00 90.62 277 ILE A O 1
ATOM 2079 N N . THR A 1 278 ? 19.336 15.757 -13.634 1.00 87.00 278 THR A N 1
ATOM 2080 C CA . THR A 1 278 ? 18.860 15.020 -14.806 1.00 87.00 278 THR A CA 1
ATOM 2081 C C . THR A 1 278 ? 18.291 15.972 -15.856 1.00 87.00 278 THR A C 1
ATOM 2083 O O . THR A 1 278 ? 18.589 15.839 -17.041 1.00 87.00 278 THR A O 1
ATOM 2086 N N . PHE A 1 279 ? 17.532 16.984 -15.430 1.00 86.19 279 PHE A N 1
ATOM 2087 C CA . PHE A 1 279 ? 16.981 17.999 -16.322 1.00 86.19 279 PHE A CA 1
ATOM 2088 C C . PHE A 1 279 ? 18.061 18.882 -16.970 1.00 86.19 279 PHE A C 1
ATOM 2090 O O . PHE A 1 279 ? 18.018 19.118 -18.177 1.00 86.19 279 PHE A O 1
ATOM 2097 N N . LEU A 1 280 ? 19.058 19.334 -16.205 1.00 88.44 280 LEU A N 1
ATOM 2098 C CA . LEU A 1 280 ? 20.180 20.121 -16.726 1.00 88.44 280 LEU A CA 1
ATOM 2099 C C . LEU A 1 280 ? 21.036 19.309 -17.709 1.00 88.44 280 LEU A C 1
ATOM 2101 O O . LEU A 1 280 ? 21.423 19.825 -18.757 1.00 88.44 280 LEU A O 1
ATOM 2105 N N . ASN A 1 281 ? 21.270 18.028 -17.419 1.00 86.94 281 ASN A N 1
ATOM 2106 C CA . ASN A 1 281 ? 21.974 17.116 -18.322 1.00 86.94 281 ASN A CA 1
ATOM 2107 C C . ASN A 1 281 ? 21.175 16.870 -19.613 1.00 86.94 281 ASN A C 1
ATOM 2109 O O . ASN A 1 281 ? 21.748 16.870 -20.703 1.00 86.94 281 ASN A O 1
ATOM 2113 N N . ALA A 1 282 ? 19.849 16.726 -19.519 1.00 82.62 282 ALA A N 1
ATOM 2114 C CA . ALA A 1 282 ? 18.973 16.580 -20.682 1.00 82.62 282 ALA A CA 1
ATOM 2115 C C . ALA A 1 282 ? 18.927 17.850 -21.554 1.00 82.62 282 ALA A C 1
ATOM 2117 O O . ALA A 1 282 ? 18.881 17.759 -22.783 1.00 82.62 282 ALA A O 1
ATOM 2118 N N . LEU A 1 283 ? 18.995 19.037 -20.937 1.00 83.50 283 LEU A N 1
ATOM 2119 C CA . LEU A 1 283 ? 19.143 20.311 -21.646 1.00 83.50 283 LEU A CA 1
ATOM 2120 C C . LEU A 1 283 ? 20.482 20.400 -22.387 1.00 83.50 283 LEU A C 1
ATOM 2122 O O . LEU A 1 283 ? 20.510 20.870 -23.522 1.00 83.50 283 LEU A O 1
ATOM 2126 N N . HIS A 1 284 ? 21.569 19.921 -21.776 1.00 84.75 284 HIS A N 1
ATOM 2127 C CA . HIS A 1 284 ? 22.902 19.945 -22.382 1.00 84.75 284 HIS A CA 1
ATOM 2128 C C . HIS A 1 284 ? 23.009 19.034 -23.618 1.00 84.75 284 HIS A C 1
ATOM 2130 O O . HIS A 1 284 ? 23.718 19.361 -24.566 1.00 84.75 284 HIS A O 1
ATOM 2136 N N . HIS A 1 285 ? 22.282 17.912 -23.636 1.00 79.88 285 HIS A N 1
ATOM 2137 C CA . HIS A 1 285 ? 22.313 16.939 -24.733 1.00 79.88 285 HIS A CA 1
ATOM 2138 C C . HIS A 1 285 ? 21.192 17.096 -25.779 1.00 79.88 285 HIS A C 1
ATOM 2140 O O . HIS A 1 285 ? 21.126 16.293 -26.705 1.00 79.88 285 HIS A O 1
ATOM 2146 N N . HIS A 1 286 ? 20.330 18.119 -25.685 1.00 71.75 286 HIS A N 1
ATOM 2147 C CA . HIS A 1 286 ? 19.187 18.336 -26.594 1.00 71.75 286 HIS A CA 1
ATOM 2148 C C . HIS A 1 286 ? 18.229 17.124 -26.740 1.00 71.75 286 HIS A C 1
ATOM 2150 O O . HIS A 1 286 ? 17.512 17.013 -27.732 1.00 71.75 286 HIS A O 1
ATOM 2156 N N . THR A 1 287 ? 18.154 16.229 -25.749 1.00 67.75 287 THR A N 1
ATOM 2157 C CA . THR A 1 287 ? 17.361 14.979 -25.800 1.00 67.75 287 THR A CA 1
ATOM 2158 C C . THR A 1 287 ? 15.952 15.093 -25.202 1.00 67.75 287 THR A C 1
ATOM 2160 O O . THR A 1 287 ? 15.266 14.090 -25.027 1.00 67.75 287 THR A O 1
ATOM 2163 N N . LEU A 1 288 ? 15.454 16.309 -24.946 1.00 61.72 288 LEU A N 1
ATOM 2164 C CA . LEU A 1 288 ? 14.152 16.573 -24.296 1.00 61.72 288 LEU A CA 1
ATOM 2165 C C . LEU A 1 288 ? 12.909 16.015 -25.029 1.00 61.72 288 LEU A C 1
ATOM 2167 O O . LEU A 1 288 ? 11.798 16.129 -24.517 1.00 61.72 288 LEU A O 1
ATOM 2171 N N . THR A 1 289 ? 13.067 15.448 -26.228 1.00 57.34 289 THR A N 1
ATOM 2172 C CA . THR A 1 289 ? 11.970 14.958 -27.082 1.00 57.34 289 THR A CA 1
ATOM 2173 C C . THR A 1 289 ? 11.965 13.447 -27.320 1.00 57.34 289 THR A C 1
ATOM 2175 O O . THR A 1 289 ? 11.128 12.974 -28.092 1.00 57.34 289 THR A O 1
ATOM 2178 N N . GLU A 1 290 ? 12.801 12.657 -26.635 1.00 56.53 290 GLU A N 1
ATOM 2179 C CA . GLU A 1 290 ? 12.561 11.210 -26.582 1.00 56.53 290 GLU A CA 1
ATOM 2180 C C . GLU A 1 290 ? 11.301 10.941 -25.750 1.00 56.53 290 GLU A C 1
ATOM 2182 O O . GLU A 1 290 ? 11.284 11.026 -24.521 1.00 56.53 290 GLU A O 1
ATOM 2187 N N . ARG A 1 291 ? 10.191 10.644 -26.434 1.00 54.78 291 ARG A N 1
ATOM 2188 C CA . ARG A 1 291 ? 8.990 10.121 -25.782 1.00 54.78 291 ARG A CA 1
ATOM 2189 C C . ARG A 1 291 ? 9.364 8.786 -25.150 1.00 54.78 291 ARG A C 1
ATOM 2191 O O . ARG A 1 291 ? 9.761 7.872 -25.864 1.00 54.78 291 ARG A O 1
ATOM 2198 N N . GLY A 1 292 ? 9.199 8.668 -23.833 1.00 51.81 292 GLY A N 1
ATOM 2199 C CA . GLY A 1 292 ? 9.372 7.405 -23.123 1.00 51.81 292 GLY A CA 1
ATOM 2200 C C . GLY A 1 292 ? 8.523 6.318 -23.777 1.00 51.81 292 GLY A C 1
ATOM 2201 O O . GLY A 1 292 ? 7.294 6.322 -23.679 1.00 51.81 292 GLY A O 1
ATOM 2202 N N . HIS A 1 293 ? 9.174 5.408 -24.495 1.00 51.62 293 HIS A N 1
ATOM 2203 C CA . HIS A 1 293 ? 8.522 4.250 -25.078 1.00 51.62 293 HIS A CA 1
ATOM 2204 C C . HIS A 1 293 ? 8.160 3.299 -23.933 1.00 51.62 293 HIS A C 1
ATOM 2206 O O . HIS A 1 293 ? 8.998 2.552 -23.444 1.00 51.62 293 HIS A O 1
ATOM 2212 N N . VAL A 1 294 ? 6.895 3.338 -23.501 1.00 58.34 294 VAL A N 1
ATOM 2213 C CA . VAL A 1 294 ? 6.334 2.498 -22.420 1.00 58.34 294 VAL A CA 1
ATOM 2214 C C . VAL A 1 294 ? 6.496 0.991 -22.699 1.00 58.34 294 VAL A C 1
ATOM 2216 O O . VAL A 1 294 ? 6.473 0.186 -21.776 1.00 58.34 294 VAL A O 1
ATOM 2219 N N . CYS A 1 295 ? 6.709 0.608 -23.960 1.00 49.56 295 CYS A N 1
ATOM 2220 C CA . CYS A 1 295 ? 7.084 -0.743 -24.367 1.00 49.56 295 CYS A CA 1
ATOM 2221 C C . CYS A 1 295 ? 8.371 -0.671 -25.207 1.00 49.56 295 CYS A C 1
ATOM 2223 O O . CYS A 1 295 ? 8.302 -0.519 -26.429 1.00 49.56 295 CYS A O 1
ATOM 2225 N N . THR A 1 296 ? 9.545 -0.786 -24.588 1.00 47.84 296 THR A N 1
ATOM 2226 C CA . THR A 1 296 ? 10.754 -1.198 -25.310 1.00 47.84 296 THR A CA 1
ATOM 2227 C C . THR A 1 296 ? 10.703 -2.713 -25.481 1.00 47.84 296 THR A C 1
ATOM 2229 O O . THR A 1 296 ? 10.632 -3.479 -24.523 1.00 47.84 296 THR A O 1
ATOM 2232 N N . HIS A 1 297 ? 10.610 -3.129 -26.740 1.00 42.50 297 HIS A N 1
ATOM 2233 C CA . HIS A 1 297 ? 10.517 -4.520 -27.165 1.00 42.50 297 HIS A CA 1
ATOM 2234 C C . HIS A 1 297 ? 11.736 -5.314 -26.657 1.00 42.50 297 HIS A C 1
ATOM 2236 O O . HIS A 1 297 ? 12.861 -4.820 -26.746 1.00 42.50 297 HIS A O 1
ATOM 2242 N N . ARG A 1 298 ? 11.512 -6.531 -26.150 1.00 38.88 298 ARG A N 1
ATOM 2243 C CA . ARG A 1 298 ? 12.555 -7.564 -26.080 1.00 38.88 298 ARG A CA 1
ATOM 2244 C C . ARG A 1 298 ? 12.735 -8.197 -27.455 1.00 38.88 298 ARG A C 1
ATOM 2246 O O . ARG A 1 298 ? 11.709 -8.313 -28.172 1.00 38.88 298 ARG A O 1
#